Protein AF-Q17WV4-F1 (afdb_monomer)

Secondary structure (DSSP, 8-state):
-PPPHHHHHHHHHHHHHHTTTS-TT-HHHHHHHHHH---HHHHHHHHHHHHHHHHHHHHHHT---HHHHHGGGG--HHHHHHHHHHHHHHHHHHHHHHHHHH-SS--HHHHHHHHHHHHHHHHHHTS-TTS-HHHHHHHHHHHHHHHHHHHH-S-TTSHHHHHHHHHHHHHHHSPP-TTTHHHHHHHHHHHHHHHHHHHHHHHHHHHHTTT-HHHHHHHHHHHHTT-S-HHHHHHHHHHHHHHHHHHHHTTSS-TT-HHHHHHHHHHHHHHHHHH-GGGGGGGGGHHHHHHHHHHHHHHHHTT------

Foldseek 3Di:
DQDDLVVLVVLLVVLVVLCVVAPLVDLVRNLVVLLPDQDPVNLVSNLVSLVSLLVSLVSLVPDPDPSSVVCNVVDDNVSSVSSNVSSVLSNLLNVLLVCLVVPPPDDLVSLLSSLLSLLVNCLVSLQDPQDDPVLSVLVSVLSVLLNCLSVPQLCSPAPLNVVLSVQSSVLSPDRDHPVCSVVSSVSSNVSSVSSVVVSVVLVVVCVLQVNQSLLSVLLRVCVVVPLDDSVLSSQLSNQLVVQLVVCVVVVVDDLPDLVRQLVSSLVSSVVSCVVPVVSVSCVVCSNVSSVSSSVSVVVVVVVDPPPDD

pLDDT: mean 86.22, std 12.82, range [27.0, 97.88]

Sequence (309 aa):
MFADPNTLEKDIKNAYNDLFDYPIDNIETMTNAIVSISEMKELQKVSHAINTLKERYNIIRTSNDEKILSLKEKMDIEKISKISSMLNQKAKQLHAKENINKAINTNDLIILEDLIALLDFKIEFKESKELRFKEREEISAKYKQAKEVLENSPDKKGKEFQDFSKKLSKLLQEPLTSDNFNEISTACNTLVSQAEKANQKTTLLLNKYNNDLSYVITHKRLMDQNISNPMGIFTLLSALKSALDERISKRQETLSEEDTLKTAIKRELRNAFKENPSLKDLQKETDFIAQTLFDELTQNDNQGNFNAQ

Radius of gyration: 27.83 Å; Cα contacts (8 Å, |Δi|>4): 265; chains: 1; bounding box: 58×52×76 Å

Organism: Helicobacter acinonychis (strain Sheeba) (NCBI:txid382638)

Solvent-accessible surface area (backbone atoms only — not comparable to full-atom values): 17452 Å² total; per-residue (Å²): 131,86,82,54,57,69,59,53,52,50,52,48,51,50,27,50,58,75,38,63,95,49,52,72,90,39,63,74,59,30,51,50,53,57,70,66,58,83,49,69,72,59,51,50,52,54,46,50,27,41,48,48,46,54,53,52,49,55,54,32,73,72,50,90,47,67,77,42,44,57,55,52,82,81,52,62,63,70,52,43,52,53,51,48,52,52,49,53,50,47,49,48,32,53,50,24,53,52,49,61,72,64,50,84,83,62,65,75,68,60,54,51,58,26,51,46,39,45,40,52,45,39,50,72,70,42,72,42,87,76,42,53,73,69,57,38,55,51,49,36,52,49,44,51,52,43,44,50,52,69,74,67,45,89,53,73,84,35,70,71,44,47,53,45,52,56,52,49,53,55,59,72,68,51,85,77,41,66,88,52,37,68,58,55,52,50,52,50,49,52,49,40,54,53,50,52,53,52,43,53,54,48,52,60,45,20,64,74,50,79,66,36,58,34,60,40,52,36,48,50,56,42,51,76,67,63,68,56,57,74,65,61,50,48,55,52,52,52,52,37,48,56,54,49,54,50,38,48,73,68,62,77,54,61,94,83,41,68,71,56,49,48,50,47,46,48,53,41,48,55,49,48,38,69,78,35,66,90,48,51,81,49,59,83,44,46,67,58,53,34,49,47,36,46,54,33,47,60,53,50,58,76,70,68,79,84,84,83,132

Nearest PDB structures (foldseek):
  8fbi-assembly1_A-3  TM=2.151E-01  e=2.263E+00  synthetic construct
  9ivk-assembly1_A  TM=1.781E-01  e=1.758E+00  artificial sequences

Structure (mmCIF, N/CA/C/O backbone):
data_AF-Q17WV4-F1
#
_entry.id   AF-Q17WV4-F1
#
loop_
_atom_site.group_PDB
_atom_site.id
_atom_site.type_symbol
_atom_site.label_atom_id
_atom_site.label_alt_id
_atom_site.label_comp_id
_atom_site.label_asym_id
_atom_site.label_entity_id
_atom_site.label_seq_id
_atom_site.pdbx_PDB_ins_code
_atom_site.Cartn_x
_atom_site.Cartn_y
_atom_site.Cartn_z
_atom_site.occupancy
_atom_site.B_iso_or_equiv
_atom_site.auth_seq_id
_atom_site.auth_comp_id
_atom_site.auth_asym_id
_atom_site.auth_atom_id
_atom_site.pdbx_PDB_model_num
ATOM 1 N N . MET A 1 1 ? 11.783 -25.843 -31.905 1.00 48.28 1 MET A N 1
ATOM 2 C CA . MET A 1 1 ? 11.706 -25.044 -33.146 1.00 48.28 1 MET A CA 1
ATOM 3 C C . MET A 1 1 ? 12.939 -24.159 -33.165 1.00 48.28 1 MET A C 1
ATOM 5 O O . MET A 1 1 ? 13.103 -23.387 -32.231 1.00 48.28 1 MET A O 1
ATOM 9 N N . PHE A 1 2 ? 13.859 -24.361 -34.109 1.00 58.19 2 PHE A N 1
ATOM 10 C CA . PHE A 1 2 ? 15.060 -23.525 -34.212 1.00 58.19 2 PHE A CA 1
ATOM 11 C C . PHE A 1 2 ? 14.638 -22.141 -34.719 1.00 58.19 2 PHE A C 1
ATOM 13 O O . PHE A 1 2 ? 13.862 -22.057 -35.670 1.00 58.19 2 PHE A O 1
ATOM 20 N N . ALA A 1 3 ? 15.060 -21.076 -34.038 1.00 71.31 3 ALA A N 1
ATOM 21 C CA . ALA A 1 3 ? 14.752 -19.714 -34.456 1.00 71.31 3 ALA A CA 1
ATOM 22 C C . ALA A 1 3 ? 15.551 -19.372 -35.723 1.00 71.31 3 ALA A C 1
ATOM 24 O O . ALA A 1 3 ? 16.749 -19.634 -35.778 1.00 71.31 3 ALA A O 1
ATOM 25 N N . ASP A 1 4 ? 14.892 -18.809 -36.734 1.00 84.94 4 ASP A N 1
ATOM 26 C CA . ASP A 1 4 ? 15.542 -18.381 -37.975 1.00 84.94 4 ASP A CA 1
ATOM 27 C C . ASP A 1 4 ? 16.338 -17.074 -37.747 1.00 84.94 4 ASP A C 1
ATOM 29 O O . ASP A 1 4 ? 15.749 -16.094 -37.273 1.00 84.94 4 ASP A O 1
ATOM 33 N N . PRO A 1 5 ? 17.644 -17.017 -38.087 1.00 83.62 5 PRO A N 1
ATOM 34 C CA . PRO A 1 5 ? 18.476 -15.829 -37.884 1.00 83.62 5 PRO A CA 1
ATOM 35 C C . PRO A 1 5 ? 17.917 -14.561 -38.542 1.00 83.62 5 PRO A C 1
ATOM 37 O O . PRO A 1 5 ? 17.945 -13.493 -37.931 1.00 83.62 5 PRO A O 1
ATOM 40 N N . ASN A 1 6 ? 17.365 -14.673 -39.757 1.00 86.31 6 ASN A N 1
ATOM 41 C CA . ASN A 1 6 ? 16.828 -13.519 -40.488 1.00 86.31 6 ASN A CA 1
ATOM 42 C C . ASN A 1 6 ? 15.577 -12.958 -39.803 1.00 86.31 6 ASN A C 1
ATOM 44 O O . ASN A 1 6 ? 15.393 -11.744 -39.716 1.00 86.31 6 ASN A O 1
ATOM 48 N N . THR A 1 7 ? 14.724 -13.846 -39.292 1.00 89.62 7 THR A N 1
ATOM 49 C CA . THR A 1 7 ? 13.540 -13.473 -38.515 1.00 89.62 7 THR A CA 1
ATOM 50 C C . THR A 1 7 ? 13.934 -12.775 -37.212 1.00 89.62 7 THR A C 1
ATOM 52 O O . THR A 1 7 ? 13.394 -11.713 -36.908 1.00 89.62 7 THR A O 1
ATOM 55 N N . LEU A 1 8 ? 14.922 -13.304 -36.478 1.00 90.81 8 LEU A N 1
ATOM 56 C CA . LEU A 1 8 ? 15.429 -12.665 -35.256 1.00 90.81 8 LEU A CA 1
ATOM 57 C C . LEU A 1 8 ? 16.001 -11.270 -35.533 1.00 90.81 8 LEU A C 1
ATOM 59 O O . LEU A 1 8 ? 15.678 -10.323 -34.819 1.00 90.81 8 LEU A O 1
ATOM 63 N N . GLU A 1 9 ? 16.822 -11.130 -36.574 1.00 91.50 9 GLU A N 1
ATOM 64 C CA . GLU A 1 9 ? 17.408 -9.843 -36.948 1.00 91.50 9 GLU A CA 1
ATOM 65 C C . GLU A 1 9 ? 16.340 -8.823 -37.363 1.00 91.50 9 GLU A C 1
ATOM 67 O O . GLU A 1 9 ? 16.405 -7.659 -36.958 1.00 91.50 9 GLU A O 1
ATOM 72 N N . LYS A 1 10 ? 15.322 -9.257 -38.116 1.00 94.25 10 LYS A N 1
ATOM 73 C CA . LYS A 1 10 ? 14.189 -8.408 -38.499 1.00 94.25 10 LYS A CA 1
ATOM 74 C C . LYS A 1 10 ? 13.406 -7.925 -37.279 1.00 94.25 10 LYS A C 1
ATOM 76 O O . LYS A 1 10 ? 13.099 -6.739 -37.202 1.00 94.25 10 LYS A O 1
ATOM 81 N N . ASP A 1 11 ? 13.112 -8.812 -36.334 1.00 94.38 11 ASP A N 1
ATOM 82 C CA . ASP A 1 11 ? 12.369 -8.463 -35.120 1.00 94.38 11 ASP A CA 1
ATOM 83 C C . ASP A 1 11 ? 13.149 -7.482 -34.242 1.00 94.38 11 ASP A C 1
ATOM 85 O O . ASP A 1 11 ? 12.584 -6.497 -33.769 1.00 94.38 11 ASP A O 1
ATOM 89 N N . ILE A 1 12 ? 14.458 -7.702 -34.079 1.00 94.81 12 ILE A N 1
ATOM 90 C CA . ILE A 1 12 ? 15.345 -6.784 -33.353 1.00 94.81 12 ILE A CA 1
ATOM 91 C C . ILE A 1 12 ? 15.344 -5.410 -34.026 1.00 94.81 12 ILE A C 1
ATOM 93 O O . ILE A 1 12 ? 15.144 -4.396 -33.360 1.00 94.81 12 ILE A O 1
ATOM 97 N N . LYS A 1 13 ? 15.513 -5.367 -35.352 1.00 95.19 13 LYS A N 1
ATOM 98 C CA . LYS A 1 13 ? 15.506 -4.115 -36.116 1.00 95.19 13 LYS A CA 1
ATOM 99 C C . LYS A 1 13 ? 14.176 -3.373 -35.985 1.00 95.19 13 LYS A C 1
ATOM 101 O O . LYS A 1 13 ? 14.182 -2.165 -35.783 1.00 95.19 13 LYS A O 1
ATOM 106 N N . ASN A 1 14 ? 13.051 -4.078 -36.083 1.00 96.06 14 ASN A N 1
ATOM 107 C CA . ASN A 1 14 ? 11.728 -3.477 -35.929 1.00 96.06 14 ASN A CA 1
ATOM 108 C C . ASN A 1 14 ? 11.527 -2.913 -34.520 1.00 96.06 14 ASN A C 1
ATOM 110 O O . ASN A 1 14 ? 11.104 -1.773 -34.392 1.00 96.06 14 ASN A O 1
ATOM 114 N N . ALA A 1 15 ? 11.912 -3.656 -33.480 1.00 96.12 15 ALA A N 1
ATOM 115 C CA . ALA A 1 15 ? 11.810 -3.175 -32.107 1.00 96.12 15 ALA A CA 1
ATOM 116 C C . ALA A 1 15 ? 12.691 -1.937 -31.854 1.00 96.12 15 ALA A C 1
ATOM 118 O O . ALA A 1 15 ? 12.255 -1.010 -31.180 1.00 96.12 15 ALA A O 1
ATOM 119 N N . TYR A 1 16 ? 13.899 -1.872 -32.425 1.00 96.12 16 TYR A N 1
ATOM 120 C CA . TYR A 1 16 ? 14.721 -0.656 -32.368 1.00 96.12 16 TYR A CA 1
ATOM 121 C C . TYR A 1 16 ? 14.114 0.512 -33.156 1.00 96.12 16 TYR A C 1
ATOM 123 O O . TYR A 1 16 ? 14.193 1.646 -32.694 1.00 96.12 16 TYR A O 1
ATOM 131 N N . ASN A 1 17 ? 13.475 0.254 -34.302 1.00 95.75 17 ASN A N 1
ATOM 132 C CA . ASN A 1 17 ? 12.754 1.291 -35.047 1.00 95.75 17 ASN A CA 1
ATOM 133 C C . ASN A 1 17 ? 11.565 1.839 -34.243 1.00 95.75 17 ASN A C 1
ATOM 135 O O . ASN A 1 17 ? 11.361 3.047 -34.211 1.00 95.75 17 ASN A O 1
ATOM 139 N N . ASP A 1 18 ? 10.814 0.973 -33.557 1.00 95.31 18 ASP A N 1
ATOM 140 C CA . ASP A 1 18 ? 9.709 1.380 -32.678 1.00 95.31 18 ASP A CA 1
ATOM 141 C C . ASP A 1 18 ? 10.197 2.195 -31.466 1.00 95.31 18 ASP A C 1
ATOM 143 O O . ASP A 1 18 ? 9.433 2.953 -30.869 1.00 95.31 18 ASP A O 1
ATOM 147 N N . LEU A 1 19 ? 11.477 2.053 -31.107 1.00 95.62 19 LEU A N 1
ATOM 148 C CA . LEU A 1 19 ? 12.146 2.780 -30.029 1.00 95.62 19 LEU A CA 1
ATOM 149 C C . LEU A 1 19 ? 12.963 3.981 -30.524 1.00 95.62 19 LEU A C 1
ATOM 151 O O . LEU A 1 19 ? 13.687 4.566 -29.724 1.00 95.62 19 LEU A O 1
ATOM 155 N N . PHE A 1 20 ? 12.857 4.364 -31.801 1.00 93.88 20 PHE A N 1
ATOM 156 C CA . PHE A 1 20 ? 13.698 5.405 -32.406 1.00 93.88 20 PHE A CA 1
ATOM 157 C C . PHE A 1 20 ? 13.639 6.747 -31.661 1.00 93.88 20 PHE A C 1
ATOM 159 O O . PHE A 1 20 ? 14.668 7.389 -31.462 1.00 93.88 20 PHE A O 1
ATOM 166 N N . ASP A 1 21 ? 12.451 7.138 -31.197 1.00 93.06 21 ASP A N 1
ATOM 167 C CA . ASP A 1 21 ? 12.243 8.391 -30.462 1.00 93.06 21 ASP A CA 1
ATOM 168 C C . ASP A 1 21 ? 12.662 8.304 -28.978 1.00 93.06 21 ASP A C 1
ATOM 170 O O . ASP A 1 21 ? 12.617 9.302 -28.256 1.00 93.06 21 ASP A O 1
ATOM 174 N N . TYR A 1 22 ? 13.080 7.124 -28.500 1.00 94.81 22 TYR A N 1
ATOM 175 C CA . TYR A 1 22 ? 13.438 6.885 -27.104 1.00 94.81 22 TYR A CA 1
ATOM 176 C C . TYR A 1 22 ? 14.960 6.756 -26.917 1.00 94.81 22 TYR A C 1
ATOM 178 O O . TYR A 1 22 ? 15.624 5.993 -27.620 1.00 94.81 22 TYR A O 1
ATOM 186 N N . PRO A 1 23 ? 15.548 7.429 -25.909 1.00 93.62 23 PRO A N 1
ATOM 187 C CA . PRO A 1 23 ? 16.994 7.459 -25.683 1.00 93.62 23 PRO A CA 1
ATOM 188 C C . PRO A 1 23 ? 17.487 6.206 -24.938 1.00 93.62 23 PRO A C 1
ATOM 190 O O . PRO A 1 23 ? 18.085 6.293 -23.867 1.00 93.62 23 PRO A O 1
ATOM 193 N N . ILE A 1 24 ? 17.239 5.023 -25.500 1.00 92.88 24 ILE A N 1
ATOM 194 C CA . ILE A 1 24 ? 17.506 3.714 -24.879 1.00 92.88 24 ILE A CA 1
ATOM 195 C C . ILE A 1 24 ? 18.981 3.482 -24.506 1.00 92.88 24 ILE A C 1
ATOM 197 O O . ILE A 1 24 ? 19.276 2.699 -23.601 1.00 92.88 24 ILE A O 1
ATOM 201 N N . ASP A 1 25 ? 19.909 4.193 -25.151 1.00 90.06 25 ASP A N 1
ATOM 202 C CA . ASP A 1 25 ? 21.341 4.112 -24.864 1.00 90.06 25 ASP A CA 1
ATOM 203 C C . ASP A 1 25 ? 21.755 4.869 -23.597 1.00 90.06 25 ASP A C 1
ATOM 205 O O . ASP A 1 25 ? 22.796 4.553 -23.012 1.00 90.06 25 ASP A O 1
ATOM 209 N N . ASN A 1 26 ? 20.949 5.835 -23.147 1.00 93.62 26 ASN A N 1
ATOM 210 C CA . ASN A 1 26 ? 21.200 6.634 -21.955 1.00 93.62 26 ASN A CA 1
ATOM 211 C C . ASN A 1 26 ? 20.105 6.375 -20.914 1.00 93.62 26 ASN A C 1
ATOM 213 O O . ASN A 1 26 ? 19.006 6.922 -20.993 1.00 93.62 26 ASN A O 1
ATOM 217 N N . ILE A 1 27 ? 20.430 5.571 -19.898 1.00 91.88 27 ILE A N 1
ATOM 218 C CA . ILE A 1 27 ? 19.469 5.179 -18.857 1.00 91.88 27 ILE A CA 1
ATOM 219 C C . ILE A 1 27 ? 18.852 6.390 -18.157 1.00 91.88 27 ILE A C 1
ATOM 221 O O . ILE A 1 27 ? 17.649 6.396 -17.952 1.00 91.88 27 ILE A O 1
ATOM 225 N N . GLU A 1 28 ? 19.622 7.433 -17.851 1.00 89.62 28 GLU A N 1
ATOM 226 C CA . GLU A 1 28 ? 19.106 8.606 -17.138 1.00 89.62 28 GLU A CA 1
ATOM 227 C C . GLU A 1 28 ? 18.072 9.398 -17.959 1.00 89.62 28 GLU A C 1
ATOM 229 O O . GLU A 1 28 ? 17.082 9.911 -17.428 1.00 89.62 28 GLU A O 1
ATOM 234 N N . THR A 1 29 ? 18.298 9.505 -19.267 1.00 91.56 29 THR A N 1
ATOM 235 C CA . THR A 1 29 ? 17.385 10.184 -20.195 1.00 91.56 29 THR A CA 1
ATOM 236 C C . THR A 1 29 ? 16.178 9.294 -20.493 1.00 91.56 29 THR A C 1
ATOM 238 O O . THR A 1 29 ? 15.058 9.789 -20.588 1.00 91.56 29 THR A O 1
ATOM 241 N N . MET A 1 30 ? 16.370 7.973 -20.550 1.00 94.12 30 MET A N 1
ATOM 242 C CA . MET A 1 30 ? 15.274 7.017 -20.705 1.00 94.12 30 MET A CA 1
ATOM 243 C C . MET A 1 30 ? 14.369 6.983 -19.471 1.00 94.12 30 MET A C 1
ATOM 245 O O . MET A 1 30 ? 13.150 6.953 -19.606 1.00 94.12 30 MET A O 1
ATOM 249 N N . THR A 1 31 ? 14.938 7.057 -18.265 1.00 91.50 31 THR A N 1
ATOM 250 C CA . THR A 1 31 ? 14.171 7.180 -17.020 1.00 91.50 31 THR A CA 1
ATOM 251 C C . THR A 1 31 ? 13.237 8.386 -17.077 1.00 91.50 31 THR A C 1
ATOM 253 O O . THR A 1 31 ? 12.055 8.251 -16.776 1.00 91.50 31 THR A O 1
ATOM 256 N N . ASN A 1 32 ? 13.731 9.543 -17.529 1.00 89.06 32 ASN A N 1
ATOM 257 C CA . ASN A 1 32 ? 12.891 10.724 -17.728 1.00 89.06 32 ASN A CA 1
ATOM 258 C C . ASN A 1 32 ? 11.754 10.482 -18.710 1.00 89.06 32 ASN A C 1
ATOM 260 O O . ASN A 1 32 ? 10.611 10.792 -18.391 1.00 89.06 32 ASN A O 1
ATOM 264 N N . ALA A 1 33 ? 12.076 9.932 -19.884 1.00 92.81 33 ALA A N 1
ATOM 265 C CA . ALA A 1 33 ? 11.080 9.649 -20.904 1.00 92.81 33 ALA A CA 1
ATOM 266 C C . ALA A 1 33 ? 9.959 8.773 -20.324 1.00 92.81 33 ALA A C 1
ATOM 268 O O . ALA A 1 33 ? 8.794 9.139 -20.417 1.00 92.81 33 ALA A O 1
ATOM 269 N N . ILE A 1 34 ? 10.310 7.691 -19.617 1.00 93.44 34 ILE A N 1
ATOM 270 C CA . ILE A 1 34 ? 9.349 6.787 -18.966 1.00 93.44 34 ILE A CA 1
ATOM 271 C C . ILE A 1 34 ? 8.510 7.503 -17.900 1.00 93.44 34 ILE A C 1
ATOM 273 O O . ILE A 1 34 ? 7.295 7.307 -17.842 1.00 93.44 34 ILE A O 1
ATOM 277 N N . VAL A 1 35 ? 9.131 8.322 -17.044 1.00 90.44 35 VAL A N 1
ATOM 278 C CA . VAL A 1 35 ? 8.416 9.071 -15.997 1.00 90.44 35 VAL A CA 1
ATOM 279 C C . VAL A 1 35 ? 7.372 10.005 -16.615 1.00 90.44 35 VAL A C 1
ATOM 281 O O . VAL A 1 35 ? 6.254 10.074 -16.092 1.00 90.44 35 VAL A O 1
ATOM 284 N N . SER A 1 36 ? 7.707 10.642 -17.740 1.00 90.31 36 SER A N 1
ATOM 285 C CA . SER A 1 36 ? 6.847 11.571 -18.480 1.00 90.31 36 SER A CA 1
ATOM 286 C C . SER A 1 36 ? 5.698 10.912 -19.249 1.00 90.31 36 SER A C 1
ATOM 288 O O . SER A 1 36 ? 4.728 11.608 -19.543 1.00 90.31 36 SER A O 1
ATOM 290 N N . ILE A 1 37 ? 5.746 9.603 -19.530 1.00 93.00 37 ILE A N 1
ATOM 291 C CA . ILE A 1 37 ? 4.630 8.899 -20.186 1.00 93.00 37 ILE A CA 1
ATOM 292 C C . ILE A 1 37 ? 3.369 9.042 -19.325 1.00 93.00 37 ILE A C 1
ATOM 294 O O . ILE A 1 37 ? 3.347 8.668 -18.151 1.00 93.00 37 ILE A O 1
ATOM 298 N N . SER A 1 38 ? 2.293 9.572 -19.888 1.00 91.00 38 SER A N 1
ATOM 299 C CA . SER A 1 38 ? 1.010 9.724 -19.190 1.00 91.00 38 SER A CA 1
ATOM 300 C C . SER A 1 38 ? -0.047 8.745 -19.697 1.00 91.00 38 SER A C 1
ATOM 302 O O . SER A 1 38 ? -0.934 8.358 -18.937 1.00 91.00 38 SER A O 1
ATOM 304 N N . GLU A 1 39 ? 0.066 8.299 -20.950 1.00 94.12 39 GLU A N 1
ATOM 305 C CA . GLU A 1 39 ? -0.916 7.436 -21.599 1.00 94.12 39 GLU A CA 1
ATOM 306 C C . GLU A 1 39 ? -0.506 5.959 -21.582 1.00 94.12 39 GLU A C 1
ATOM 308 O O . GLU A 1 39 ? 0.583 5.580 -22.018 1.00 94.12 39 GLU A O 1
ATOM 313 N N . MET A 1 40 ? -1.433 5.086 -21.173 1.00 93.81 40 MET A N 1
ATOM 314 C CA . MET A 1 40 ? -1.213 3.633 -21.170 1.00 93.81 40 MET A CA 1
ATOM 315 C C . MET A 1 40 ? -0.882 3.090 -22.568 1.00 93.81 40 MET A C 1
ATOM 317 O O . MET A 1 40 ? -0.059 2.190 -22.712 1.00 93.81 40 MET A O 1
ATOM 321 N N . LYS A 1 41 ? -1.491 3.654 -23.618 1.00 94.75 41 LYS A N 1
ATOM 322 C CA . LYS A 1 41 ? -1.261 3.230 -25.005 1.00 94.75 41 LYS A CA 1
ATOM 323 C C . LYS A 1 41 ? 0.175 3.494 -25.457 1.00 94.75 41 LYS A C 1
ATOM 325 O O . LYS A 1 41 ? 0.750 2.669 -26.162 1.00 94.75 41 LYS A O 1
ATOM 330 N N . GLU A 1 42 ? 0.745 4.633 -25.072 1.00 95.12 42 GLU A N 1
ATOM 331 C CA . GLU A 1 42 ? 2.150 4.940 -25.340 1.00 95.12 42 GLU A CA 1
ATOM 332 C C . GLU A 1 42 ? 3.053 3.971 -24.570 1.00 95.12 42 GLU A C 1
ATOM 334 O O . GLU A 1 42 ? 3.889 3.301 -25.176 1.00 95.12 42 GLU A O 1
ATOM 339 N N . LEU A 1 43 ? 2.801 3.792 -23.267 1.00 96.56 43 LEU A N 1
ATOM 340 C CA . LEU A 1 43 ? 3.568 2.872 -22.428 1.00 96.56 43 LEU A CA 1
ATOM 341 C C . LEU A 1 43 ? 3.595 1.444 -22.992 1.00 96.56 43 LEU A C 1
ATOM 343 O O . LEU A 1 43 ? 4.644 0.797 -22.999 1.00 96.56 43 LEU A O 1
ATOM 347 N N . GLN A 1 44 ? 2.451 0.952 -23.474 1.00 96.38 44 GLN A N 1
ATOM 348 C CA . GLN A 1 44 ? 2.318 -0.381 -24.059 1.00 96.38 44 GLN A CA 1
ATOM 349 C C . GLN A 1 44 ? 3.171 -0.556 -25.317 1.00 96.38 44 GLN A C 1
ATOM 351 O O . GLN A 1 44 ? 3.782 -1.611 -25.474 1.00 96.38 44 GLN A O 1
ATOM 356 N N . LYS A 1 45 ? 3.265 0.462 -26.183 1.00 95.81 45 LYS A N 1
ATOM 357 C CA . LYS A 1 45 ? 4.117 0.410 -27.383 1.00 95.81 45 LYS A CA 1
ATOM 358 C C . LYS A 1 45 ? 5.591 0.255 -27.009 1.00 95.81 45 LYS A C 1
ATOM 360 O O . LYS A 1 45 ? 6.244 -0.678 -27.471 1.00 95.81 45 LYS A O 1
ATOM 365 N N . VAL A 1 46 ? 6.083 1.111 -26.111 1.00 96.88 46 VAL A N 1
ATOM 366 C CA . VAL A 1 46 ? 7.480 1.071 -25.642 1.00 96.88 46 VAL A CA 1
ATOM 367 C C . VAL A 1 46 ? 7.776 -0.251 -24.934 1.00 96.88 46 VAL A C 1
ATOM 369 O O . VAL A 1 46 ? 8.795 -0.893 -25.190 1.00 96.88 46 VAL A O 1
ATOM 372 N N . SER A 1 47 ? 6.853 -0.702 -24.081 1.00 97.31 47 SER A N 1
ATOM 373 C CA . SER A 1 47 ? 6.965 -1.976 -23.363 1.00 97.31 47 SER A CA 1
ATOM 374 C C . SER A 1 47 ? 7.011 -3.164 -24.311 1.00 97.31 47 SER A C 1
ATOM 376 O O . SER A 1 47 ? 7.813 -4.072 -24.106 1.00 97.31 47 SER A O 1
ATOM 378 N N . HIS A 1 48 ? 6.193 -3.160 -25.364 1.00 97.38 48 HIS A N 1
ATOM 379 C CA . HIS A 1 48 ? 6.185 -4.223 -26.359 1.00 97.38 48 HIS A CA 1
ATOM 380 C C . HIS A 1 48 ? 7.525 -4.323 -27.095 1.00 97.38 48 HIS A C 1
ATOM 382 O O . HIS A 1 48 ? 8.088 -5.415 -27.190 1.00 97.38 48 HIS A O 1
ATOM 388 N N . ALA A 1 49 ? 8.081 -3.196 -27.544 1.00 97.38 49 ALA A N 1
ATOM 389 C CA . ALA A 1 49 ? 9.372 -3.175 -28.222 1.00 97.38 49 ALA A CA 1
ATOM 390 C C . ALA A 1 49 ? 10.517 -3.632 -27.296 1.00 97.38 49 ALA A C 1
ATOM 392 O O . ALA A 1 49 ? 11.301 -4.512 -27.654 1.00 97.38 49 ALA A O 1
ATOM 393 N N . ILE A 1 50 ? 10.570 -3.127 -26.058 1.00 97.88 50 ILE A N 1
ATOM 394 C CA . ILE A 1 50 ? 11.585 -3.528 -25.069 1.00 97.88 50 ILE A CA 1
ATOM 395 C C . ILE A 1 50 ? 11.467 -5.010 -24.688 1.00 97.88 50 ILE A C 1
ATOM 397 O O . ILE A 1 50 ? 12.481 -5.706 -24.590 1.00 97.88 50 ILE A O 1
ATOM 401 N N . ASN A 1 51 ? 10.249 -5.524 -24.500 1.00 96.44 51 ASN A N 1
ATOM 402 C CA . ASN A 1 51 ? 10.035 -6.940 -24.202 1.00 96.44 51 ASN A CA 1
ATOM 403 C C . ASN A 1 51 ? 10.395 -7.824 -25.397 1.00 96.44 51 ASN A C 1
ATOM 405 O O . ASN A 1 51 ? 11.025 -8.860 -25.197 1.00 96.44 51 ASN A O 1
ATOM 409 N N . THR A 1 52 ? 10.117 -7.378 -26.624 1.00 96.44 52 THR A N 1
ATOM 410 C CA . THR A 1 52 ? 10.570 -8.060 -27.844 1.00 96.44 52 THR A CA 1
ATOM 411 C C . THR A 1 52 ? 12.091 -8.186 -27.852 1.00 96.4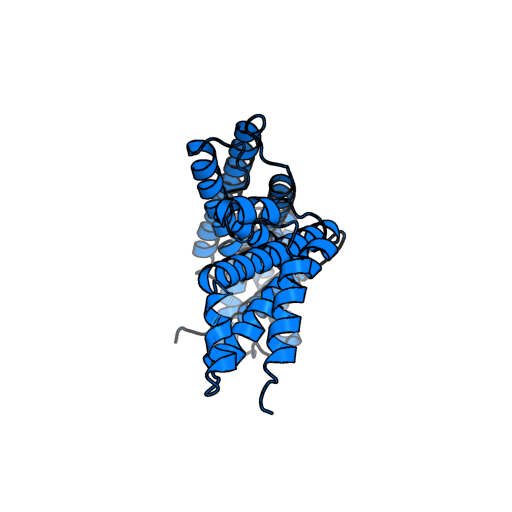4 52 THR A C 1
ATOM 413 O O . THR A 1 52 ? 12.610 -9.289 -28.012 1.00 96.44 52 THR A O 1
ATOM 416 N N . LEU A 1 53 ? 12.830 -7.104 -27.581 1.00 96.50 53 LEU A N 1
ATOM 417 C CA . LEU A 1 53 ? 14.292 -7.169 -27.471 1.00 96.50 53 LEU A CA 1
ATOM 418 C C . LEU A 1 53 ? 14.736 -8.153 -26.373 1.00 96.50 53 LEU A C 1
ATOM 420 O O . LEU A 1 53 ? 15.608 -8.993 -26.596 1.00 96.50 53 LEU A O 1
ATOM 424 N N . LYS A 1 54 ? 14.106 -8.117 -25.196 1.00 95.44 54 LYS A N 1
ATOM 425 C CA . LYS A 1 54 ? 14.434 -9.019 -24.081 1.00 95.44 54 LYS A CA 1
ATOM 426 C C . LYS A 1 54 ? 14.195 -10.496 -24.424 1.00 95.44 54 LYS A C 1
ATOM 428 O O . LYS A 1 54 ? 15.037 -11.347 -24.137 1.00 95.44 54 LYS A O 1
ATOM 433 N N . GLU A 1 55 ? 13.068 -10.809 -25.056 1.00 94.62 55 GLU A N 1
ATOM 434 C CA . GLU A 1 55 ? 12.721 -12.159 -25.507 1.00 94.62 55 GLU A CA 1
ATOM 435 C C . GLU A 1 55 ? 13.682 -12.658 -26.587 1.00 94.62 55 GLU A C 1
ATOM 437 O O . GLU A 1 55 ? 14.186 -13.780 -26.499 1.00 94.62 55 GLU A O 1
ATOM 442 N N . ARG A 1 56 ? 13.986 -11.817 -27.584 1.00 94.88 56 ARG A N 1
ATOM 443 C CA . ARG A 1 56 ? 14.915 -12.152 -28.672 1.00 94.88 56 ARG A CA 1
ATOM 444 C C . ARG A 1 56 ? 16.327 -12.391 -28.148 1.00 94.88 56 ARG A C 1
ATOM 446 O O . ARG A 1 56 ? 16.951 -13.375 -28.538 1.00 94.88 56 ARG A O 1
ATOM 453 N N . TYR A 1 57 ? 16.786 -11.590 -27.189 1.00 94.56 57 TYR A N 1
ATOM 454 C CA . TYR A 1 57 ? 18.056 -11.831 -26.507 1.00 94.56 57 TYR A CA 1
ATOM 455 C C . TYR A 1 57 ? 18.087 -13.186 -25.788 1.00 94.56 57 TYR A C 1
ATOM 457 O O . TYR A 1 57 ? 19.075 -13.915 -25.881 1.00 94.56 57 TYR A O 1
ATOM 465 N N . ASN A 1 58 ? 17.011 -13.550 -25.082 1.00 92.69 58 ASN A N 1
ATOM 466 C CA . ASN A 1 58 ? 16.937 -14.834 -24.382 1.00 92.69 58 ASN A CA 1
ATOM 467 C C . ASN A 1 58 ? 17.029 -16.018 -25.349 1.00 92.69 58 ASN A C 1
ATOM 469 O O . ASN A 1 58 ? 17.752 -16.969 -25.057 1.00 92.69 58 ASN A O 1
ATOM 473 N N . ILE A 1 59 ? 16.369 -15.927 -26.508 1.00 92.69 59 ILE A N 1
ATOM 474 C CA . ILE A 1 59 ? 16.476 -16.926 -27.579 1.00 92.69 59 ILE A CA 1
ATOM 475 C C . ILE A 1 59 ? 17.921 -17.005 -28.088 1.00 92.69 59 ILE A C 1
ATOM 477 O O . ILE A 1 59 ? 18.497 -18.095 -28.113 1.00 92.69 59 ILE A O 1
ATOM 481 N N . ILE A 1 60 ? 18.527 -15.858 -28.425 1.00 92.50 60 ILE A N 1
ATOM 482 C CA . ILE A 1 60 ? 19.909 -15.770 -28.922 1.00 92.50 60 ILE A CA 1
ATOM 483 C C . ILE A 1 60 ? 20.890 -16.420 -27.946 1.00 92.50 60 ILE A C 1
ATOM 485 O O . ILE A 1 60 ? 21.694 -17.254 -28.348 1.00 92.50 60 ILE A O 1
ATOM 489 N N . ARG A 1 61 ? 20.799 -16.088 -26.652 1.00 90.94 61 ARG A N 1
ATOM 490 C CA . ARG A 1 61 ? 21.721 -16.577 -25.615 1.00 90.94 61 ARG A CA 1
ATOM 491 C C . ARG A 1 61 ? 21.693 -18.098 -25.452 1.00 90.94 61 ARG A C 1
ATOM 493 O O . ARG A 1 61 ? 22.683 -18.672 -25.012 1.00 90.94 61 ARG A O 1
ATOM 500 N N . THR A 1 62 ? 20.565 -18.733 -25.754 1.00 91.25 62 THR A N 1
ATOM 501 C CA . THR A 1 62 ? 20.398 -20.193 -25.664 1.00 91.25 62 THR A CA 1
ATOM 502 C C . THR A 1 62 ? 20.703 -20.926 -26.971 1.00 91.25 62 THR A C 1
ATOM 504 O O . THR A 1 62 ? 20.583 -22.148 -27.022 1.00 91.25 62 THR A O 1
ATOM 507 N N . SER A 1 63 ? 21.064 -20.197 -28.030 1.00 89.38 63 SER A N 1
ATOM 508 C CA . SER A 1 63 ? 21.377 -20.773 -29.334 1.00 89.38 63 SER A CA 1
ATOM 509 C C . SER A 1 63 ? 22.785 -21.368 -29.376 1.00 89.38 63 SER A C 1
ATOM 511 O O . SER A 1 63 ? 23.705 -20.856 -28.743 1.00 89.38 63 SER A O 1
ATOM 513 N N . ASN A 1 64 ? 22.953 -22.407 -30.195 1.00 87.62 64 ASN A N 1
ATOM 514 C CA . ASN A 1 64 ? 24.255 -22.982 -30.548 1.00 87.62 64 ASN A CA 1
ATOM 515 C C . ASN A 1 64 ? 24.731 -22.539 -31.949 1.00 87.62 64 ASN A C 1
ATOM 517 O O . ASN A 1 64 ? 25.777 -22.987 -32.405 1.00 87.62 64 ASN A O 1
ATOM 521 N N . ASP A 1 65 ? 23.953 -21.709 -32.655 1.00 89.19 65 ASP A N 1
ATOM 522 C CA . ASP A 1 65 ? 24.297 -21.175 -33.978 1.00 89.19 65 ASP A CA 1
ATOM 523 C C . ASP A 1 65 ? 25.125 -19.888 -33.833 1.00 89.19 65 ASP A C 1
ATOM 525 O O . ASP A 1 65 ? 24.644 -18.889 -33.290 1.00 89.19 65 ASP A O 1
ATOM 529 N N . GLU A 1 66 ? 26.358 -19.898 -34.345 1.00 88.38 66 GLU A N 1
ATOM 530 C CA . GLU A 1 66 ? 27.286 -18.760 -34.297 1.00 88.38 66 GLU A CA 1
ATOM 531 C C . GLU A 1 66 ? 26.720 -17.490 -34.950 1.00 88.38 66 GLU A C 1
ATOM 533 O O . GLU A 1 66 ? 26.920 -16.386 -34.434 1.00 88.38 66 GLU A O 1
ATOM 538 N N . LYS A 1 67 ? 25.954 -17.621 -36.043 1.00 87.81 67 LYS A N 1
ATOM 539 C CA . LYS A 1 67 ? 25.327 -16.470 -36.710 1.00 87.81 67 LYS A CA 1
ATOM 540 C C . LYS A 1 67 ? 24.290 -15.825 -35.802 1.00 87.81 67 LYS A C 1
ATOM 542 O O . LYS A 1 67 ? 24.236 -14.602 -35.713 1.00 87.81 67 LYS A O 1
ATOM 547 N N . ILE A 1 68 ? 23.513 -16.629 -35.079 1.00 88.50 68 ILE A N 1
ATOM 548 C CA . ILE A 1 68 ? 22.532 -16.129 -34.108 1.00 88.50 68 ILE A CA 1
ATOM 549 C C . ILE A 1 68 ? 23.244 -15.495 -32.913 1.00 88.50 68 ILE A C 1
ATOM 551 O O . ILE A 1 68 ? 22.861 -14.410 -32.483 1.00 88.50 68 ILE A O 1
ATOM 555 N N . LEU A 1 69 ? 24.298 -16.134 -32.400 1.00 90.50 69 LEU A N 1
ATOM 556 C CA . LEU A 1 69 ? 25.061 -15.633 -31.256 1.00 90.50 69 LEU A CA 1
ATOM 557 C C . LEU A 1 69 ? 25.697 -14.265 -31.526 1.00 90.50 69 LEU A C 1
ATOM 559 O O . LEU A 1 69 ? 25.700 -13.424 -30.627 1.00 90.50 69 LEU A O 1
ATOM 563 N N . SER A 1 70 ? 26.151 -14.000 -32.755 1.00 90.75 70 SER A N 1
ATOM 564 C CA . SER A 1 70 ? 26.716 -12.692 -33.123 1.00 90.75 70 SER A CA 1
ATOM 565 C C . SER A 1 70 ? 25.721 -11.526 -32.994 1.00 90.75 70 SER A C 1
ATOM 567 O O . SER A 1 70 ? 26.123 -10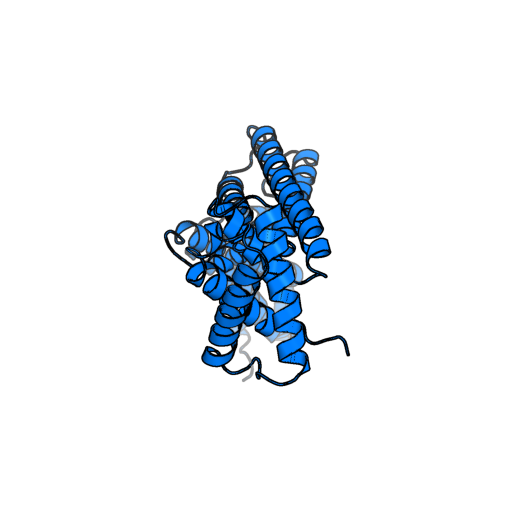.395 -32.733 1.00 90.75 70 SER A O 1
ATOM 569 N N . LEU A 1 71 ? 24.405 -11.779 -33.069 1.00 90.31 71 LEU A N 1
ATOM 570 C CA . LEU A 1 71 ? 23.381 -10.743 -32.866 1.00 90.31 71 LEU A CA 1
ATOM 571 C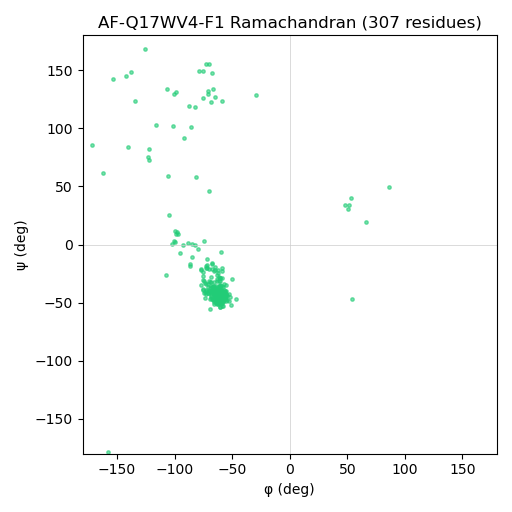 C . LEU A 1 71 ? 23.374 -10.179 -31.438 1.00 90.31 71 LEU A C 1
ATOM 573 O O . LEU A 1 71 ? 22.879 -9.073 -31.224 1.00 90.31 71 LEU A O 1
ATOM 577 N N . LYS A 1 72 ? 23.952 -10.899 -30.467 1.00 89.75 72 LYS A N 1
ATOM 578 C CA . LYS A 1 72 ? 24.084 -10.452 -29.075 1.00 89.75 72 LYS A CA 1
ATOM 579 C C . LYS A 1 72 ? 24.836 -9.123 -28.961 1.00 89.75 72 LYS A C 1
ATOM 581 O O . LYS A 1 72 ? 24.506 -8.320 -28.099 1.00 89.75 72 LYS A O 1
ATOM 586 N N . GLU A 1 73 ? 25.813 -8.882 -29.835 1.00 88.19 73 GLU A N 1
ATOM 587 C CA . GLU A 1 73 ? 26.633 -7.661 -29.836 1.00 88.19 73 GLU A CA 1
ATOM 588 C C . GLU A 1 73 ? 25.831 -6.408 -30.203 1.00 88.19 73 GLU A C 1
ATOM 590 O O . GLU A 1 73 ? 26.210 -5.297 -29.841 1.00 88.19 73 GLU A O 1
ATOM 595 N N . LYS A 1 74 ? 24.689 -6.580 -30.877 1.00 87.31 74 LYS A N 1
ATOM 596 C CA . LYS A 1 74 ? 23.785 -5.486 -31.252 1.00 87.31 74 LYS A CA 1
ATOM 597 C C . LYS A 1 74 ? 22.839 -5.081 -30.116 1.00 87.31 74 LYS A C 1
ATOM 599 O O . LYS A 1 74 ? 22.004 -4.207 -30.322 1.00 87.31 74 LYS A O 1
ATOM 604 N N . MET A 1 75 ? 22.912 -5.739 -28.954 1.00 92.31 75 MET A N 1
ATOM 605 C CA . MET A 1 75 ? 21.931 -5.608 -27.878 1.00 92.31 75 MET A CA 1
ATOM 606 C C . MET A 1 75 ? 22.593 -5.441 -26.512 1.00 92.31 75 MET A C 1
ATOM 608 O O . MET A 1 75 ? 23.312 -6.317 -26.033 1.00 92.31 75 MET A O 1
ATOM 612 N N . ASP A 1 76 ? 22.250 -4.361 -25.818 1.00 94.00 76 ASP A N 1
ATOM 613 C CA . ASP A 1 76 ? 22.639 -4.161 -24.424 1.00 94.00 76 ASP A CA 1
ATOM 614 C C . ASP A 1 76 ? 21.554 -4.717 -23.488 1.00 94.00 76 ASP A C 1
ATOM 616 O O . ASP A 1 76 ? 20.584 -4.037 -23.137 1.00 94.00 76 ASP A O 1
ATOM 620 N N . ILE A 1 77 ? 21.692 -5.988 -23.097 1.00 93.75 77 ILE A N 1
ATOM 621 C CA . ILE A 1 77 ? 20.696 -6.657 -22.245 1.00 93.75 77 ILE A CA 1
ATOM 622 C C . ILE A 1 77 ? 20.563 -6.020 -20.864 1.00 93.75 77 ILE A C 1
ATOM 624 O O . ILE A 1 77 ? 19.482 -6.074 -20.271 1.00 93.75 77 ILE A O 1
ATOM 628 N N . GLU A 1 78 ? 21.635 -5.430 -20.334 1.00 94.00 78 GLU A N 1
ATOM 629 C CA . GLU A 1 78 ? 21.596 -4.802 -19.019 1.00 94.00 78 GLU A CA 1
ATOM 630 C C . GLU A 1 78 ? 20.707 -3.565 -19.072 1.00 94.00 78 GLU A C 1
ATOM 632 O O . GLU A 1 78 ? 19.821 -3.405 -18.227 1.00 94.00 78 GLU A O 1
ATOM 637 N N . LYS A 1 79 ? 20.878 -2.730 -20.106 1.00 95.50 79 LYS A N 1
ATOM 638 C CA . LYS A 1 79 ? 20.005 -1.577 -20.340 1.00 95.50 79 LYS A CA 1
ATOM 639 C C . LYS A 1 79 ? 18.571 -2.005 -20.627 1.00 95.50 79 LYS A C 1
ATOM 641 O O . LYS A 1 79 ? 17.662 -1.518 -19.960 1.00 95.50 79 LYS A O 1
ATOM 646 N N . ILE A 1 80 ? 18.361 -2.960 -21.537 1.00 95.81 80 ILE A N 1
ATOM 647 C CA . ILE A 1 80 ? 17.024 -3.482 -21.880 1.00 95.81 80 ILE A CA 1
ATOM 648 C C . ILE A 1 80 ? 16.300 -3.993 -20.627 1.00 95.81 80 ILE A C 1
ATOM 650 O O . ILE A 1 80 ? 15.127 -3.689 -20.413 1.00 95.81 80 ILE A O 1
ATOM 654 N N . SER A 1 81 ? 16.995 -4.734 -19.761 1.00 94.88 81 SER A N 1
ATOM 655 C CA . SER A 1 81 ? 16.407 -5.287 -18.537 1.00 94.88 81 SER A CA 1
ATOM 656 C C . SER A 1 81 ? 16.050 -4.200 -17.523 1.00 94.88 81 SER A C 1
ATOM 658 O O . SER A 1 81 ? 14.965 -4.255 -16.940 1.00 94.88 81 SER A O 1
ATOM 660 N N . LYS A 1 82 ? 16.913 -3.189 -17.348 1.00 95.00 82 LYS A N 1
ATOM 661 C CA . LYS A 1 82 ? 16.626 -2.021 -16.499 1.00 95.00 82 LYS A CA 1
ATOM 662 C C . LYS A 1 82 ? 15.418 -1.242 -17.020 1.00 95.00 82 LYS A C 1
ATOM 664 O O . LYS A 1 82 ? 14.500 -0.964 -16.256 1.00 95.00 82 LYS A O 1
ATOM 669 N N . ILE A 1 83 ? 15.378 -0.960 -18.322 1.00 96.12 83 ILE A N 1
ATOM 670 C CA . ILE A 1 83 ? 14.267 -0.257 -18.979 1.00 96.12 83 ILE A CA 1
ATOM 671 C C . ILE A 1 83 ? 12.958 -1.040 -18.833 1.00 96.12 83 ILE A C 1
ATOM 673 O O . ILE A 1 83 ? 11.945 -0.466 -18.444 1.00 96.12 83 ILE A O 1
ATOM 677 N N . SER A 1 84 ? 12.985 -2.355 -19.059 1.00 96.19 84 SER A N 1
ATOM 678 C CA . SER A 1 84 ? 11.833 -3.247 -18.862 1.00 96.19 84 SER A CA 1
ATOM 679 C C . SER A 1 84 ? 11.290 -3.166 -17.427 1.00 96.19 84 SER A C 1
ATOM 681 O O . SER A 1 84 ? 10.081 -3.054 -17.232 1.00 96.19 84 SER A O 1
ATOM 683 N N . SER A 1 85 ? 12.168 -3.153 -16.416 1.00 94.75 85 SER A N 1
ATOM 684 C CA . SER A 1 85 ? 11.757 -2.988 -15.013 1.00 94.75 85 SER A CA 1
ATOM 685 C C . SER A 1 85 ? 11.081 -1.638 -14.763 1.00 94.75 85 SER A C 1
ATOM 687 O O . SER A 1 85 ? 10.004 -1.596 -14.166 1.00 94.75 85 SER A O 1
ATOM 689 N N . MET A 1 86 ? 11.665 -0.550 -15.278 1.00 95.00 86 MET A N 1
ATOM 690 C CA . MET A 1 86 ? 11.108 0.798 -15.126 1.00 95.00 86 MET A CA 1
ATOM 691 C C . MET A 1 86 ? 9.733 0.936 -15.792 1.00 95.00 86 MET A C 1
ATOM 693 O O . MET A 1 86 ? 8.814 1.513 -15.213 1.00 95.00 86 MET A O 1
ATOM 697 N N . LEU A 1 87 ? 9.557 0.360 -16.986 1.00 96.00 87 LEU A N 1
ATOM 698 C CA . LEU A 1 87 ? 8.273 0.342 -17.694 1.00 96.00 87 LEU A CA 1
ATOM 699 C C . LEU A 1 87 ? 7.199 -0.431 -16.915 1.00 96.00 87 LEU A C 1
ATOM 701 O O . LEU A 1 87 ? 6.060 0.024 -16.827 1.00 96.00 87 LEU A O 1
ATOM 705 N N . ASN A 1 88 ? 7.561 -1.550 -16.280 1.00 94.62 88 ASN A N 1
ATOM 706 C CA . ASN A 1 88 ? 6.637 -2.305 -15.431 1.00 94.62 88 ASN A CA 1
ATOM 707 C C . ASN A 1 88 ? 6.190 -1.502 -14.199 1.00 94.62 88 ASN A C 1
ATOM 709 O O . ASN A 1 88 ? 5.010 -1.516 -13.847 1.00 94.62 88 ASN A O 1
ATOM 713 N N . GLN A 1 89 ? 7.102 -0.782 -13.543 1.00 93.94 89 GLN A N 1
ATOM 714 C CA . GLN A 1 89 ? 6.755 0.097 -12.417 1.00 93.94 89 GLN A CA 1
ATOM 715 C C . GLN A 1 89 ? 5.866 1.255 -12.867 1.00 93.94 89 GLN A C 1
ATOM 717 O O . GLN A 1 89 ? 4.881 1.581 -12.204 1.00 93.94 89 GLN A O 1
ATOM 722 N N . LYS A 1 90 ? 6.158 1.831 -14.036 1.00 94.75 90 LYS A N 1
ATOM 723 C CA . LYS A 1 90 ? 5.324 2.866 -14.640 1.00 94.75 90 LYS A CA 1
ATOM 724 C C . LYS A 1 90 ? 3.916 2.361 -14.968 1.00 94.75 90 LYS A C 1
ATOM 726 O O . LYS A 1 90 ? 2.950 3.078 -14.722 1.00 94.75 90 LYS A O 1
ATOM 731 N N . ALA A 1 91 ? 3.779 1.125 -15.447 1.00 95.06 91 ALA A N 1
ATOM 732 C CA . ALA A 1 91 ? 2.476 0.512 -15.712 1.00 95.06 91 ALA A CA 1
ATOM 733 C C . ALA A 1 91 ? 1.647 0.385 -14.431 1.00 95.06 91 ALA A C 1
ATOM 735 O O . ALA A 1 91 ? 0.490 0.803 -14.407 1.00 95.06 91 ALA A O 1
ATOM 736 N N . LYS A 1 92 ? 2.261 -0.114 -13.348 1.00 93.81 92 LYS A N 1
ATOM 737 C CA . LYS A 1 92 ? 1.622 -0.181 -12.023 1.00 93.81 92 LYS A CA 1
ATOM 738 C C . LYS A 1 92 ? 1.157 1.197 -11.556 1.00 93.81 92 LYS A C 1
ATOM 740 O O . LYS A 1 92 ? 0.023 1.332 -11.115 1.00 93.81 92 LYS A O 1
ATOM 745 N N . GLN A 1 93 ? 1.993 2.223 -11.716 1.00 93.38 93 GLN A N 1
ATOM 746 C CA . GLN A 1 93 ? 1.635 3.595 -11.358 1.00 93.38 93 GLN A CA 1
ATOM 747 C C . GLN A 1 93 ? 0.439 4.122 -12.165 1.00 93.38 93 GLN A C 1
ATOM 749 O O . GLN A 1 93 ? -0.462 4.728 -11.587 1.00 93.38 93 GLN A O 1
ATOM 754 N N . LEU A 1 94 ? 0.414 3.919 -13.487 1.00 93.50 94 LEU A N 1
ATOM 755 C CA . LEU A 1 94 ? -0.698 4.380 -14.323 1.00 93.50 94 LEU A CA 1
ATOM 756 C C . LEU A 1 94 ? -2.006 3.655 -13.983 1.00 93.50 94 LEU A C 1
ATOM 758 O O . LEU A 1 94 ? -3.037 4.314 -13.865 1.00 93.50 94 LEU A O 1
ATOM 762 N N . HIS A 1 95 ? -1.960 2.339 -13.760 1.00 91.75 95 HIS A N 1
ATOM 763 C CA . HIS A 1 95 ? -3.125 1.579 -13.306 1.00 91.75 95 HIS A CA 1
ATOM 764 C C . HIS A 1 95 ? -3.623 2.053 -11.940 1.00 91.75 95 HIS A C 1
ATOM 766 O O . HIS A 1 95 ? -4.813 2.307 -11.793 1.00 91.75 95 HIS A O 1
ATOM 772 N N . ALA A 1 96 ? -2.721 2.271 -10.980 1.00 90.56 96 ALA A N 1
ATOM 773 C CA . ALA A 1 96 ? -3.080 2.791 -9.666 1.00 90.56 96 ALA A CA 1
ATOM 774 C C . ALA A 1 96 ? -3.766 4.161 -9.754 1.00 90.56 96 ALA A C 1
ATOM 776 O O . ALA A 1 96 ? -4.804 4.383 -9.132 1.00 90.56 96 ALA A O 1
ATOM 777 N N . LYS A 1 97 ? -3.243 5.077 -10.583 1.00 90.06 97 LYS A N 1
ATOM 778 C CA . LYS A 1 97 ? -3.895 6.373 -10.838 1.00 90.06 97 LYS A CA 1
ATOM 779 C C . LYS A 1 97 ? -5.286 6.206 -11.442 1.00 90.06 97 LYS A C 1
ATOM 781 O O . LYS A 1 97 ? -6.222 6.882 -11.024 1.00 90.06 97 LYS A O 1
ATOM 786 N N . GLU A 1 98 ? -5.419 5.336 -12.438 1.00 88.69 98 GLU A N 1
ATOM 787 C CA . GLU A 1 98 ? -6.692 5.073 -13.102 1.00 88.69 98 GLU A CA 1
ATOM 788 C C . GLU A 1 98 ? -7.724 4.497 -12.124 1.00 88.69 98 GLU A C 1
ATOM 790 O O . GLU A 1 98 ? -8.856 4.977 -12.081 1.00 88.69 98 GLU A O 1
ATOM 795 N N . ASN A 1 99 ? -7.326 3.529 -11.301 1.00 86.12 99 ASN A N 1
ATOM 796 C CA . ASN A 1 99 ? -8.177 2.911 -10.291 1.00 86.12 99 ASN A CA 1
ATOM 797 C C . ASN A 1 99 ? -8.619 3.920 -9.230 1.00 86.12 99 ASN A C 1
ATOM 799 O O . ASN A 1 99 ? -9.815 4.044 -8.979 1.00 86.12 99 ASN A O 1
ATOM 803 N N . ILE A 1 100 ? -7.684 4.697 -8.673 1.00 85.50 100 ILE A N 1
ATOM 804 C CA . ILE A 1 100 ? -7.975 5.751 -7.691 1.00 85.50 100 ILE A CA 1
ATOM 805 C C . ILE A 1 100 ? -8.977 6.768 -8.253 1.00 85.50 100 ILE A C 1
ATOM 807 O O . ILE A 1 100 ? -9.902 7.174 -7.553 1.00 85.50 100 ILE A O 1
ATOM 811 N N . ASN A 1 101 ? -8.836 7.151 -9.524 1.00 83.62 101 ASN A N 1
ATOM 812 C CA . ASN A 1 101 ? -9.749 8.093 -10.174 1.00 83.62 101 ASN A CA 1
ATOM 813 C C . ASN A 1 101 ? -11.116 7.480 -10.501 1.00 83.62 101 ASN A C 1
ATOM 815 O O . ASN A 1 101 ? -12.131 8.175 -10.452 1.00 83.62 101 ASN A O 1
ATOM 819 N N . LYS A 1 102 ? -11.161 6.182 -10.823 1.00 79.69 102 LYS A N 1
ATOM 820 C CA . LYS A 1 102 ? -12.405 5.438 -11.065 1.00 79.69 102 LYS A CA 1
ATOM 821 C C . LYS A 1 102 ? -13.143 5.062 -9.785 1.00 79.69 102 LYS A C 1
ATOM 823 O O . LYS A 1 102 ? -14.346 4.820 -9.863 1.00 79.69 102 LYS A O 1
ATOM 828 N N . ALA A 1 103 ? -12.463 5.012 -8.638 1.00 66.62 103 ALA A N 1
ATOM 829 C CA . ALA A 1 103 ? -12.987 4.570 -7.345 1.00 66.62 103 ALA A CA 1
ATOM 830 C C . ALA A 1 103 ? -14.005 5.542 -6.712 1.00 66.62 103 ALA A C 1
ATOM 832 O O . ALA A 1 103 ? -13.979 5.808 -5.514 1.00 66.62 103 ALA A O 1
ATOM 833 N N . ILE A 1 104 ? -14.968 6.024 -7.502 1.00 52.22 104 ILE A N 1
ATOM 834 C CA . ILE A 1 104 ? -16.147 6.738 -7.017 1.00 52.22 104 ILE A CA 1
ATOM 835 C C . ILE A 1 104 ? -16.995 5.820 -6.109 1.00 52.22 104 ILE A C 1
ATOM 837 O O . ILE A 1 104 ? -17.702 6.366 -5.275 1.00 52.22 104 ILE A O 1
ATOM 841 N N . ASN A 1 105 ? -16.891 4.475 -6.188 1.00 50.19 105 ASN A N 1
ATOM 842 C CA . ASN A 1 105 ? -17.575 3.510 -5.295 1.00 50.19 105 ASN A CA 1
ATOM 843 C C . ASN A 1 105 ? -16.957 2.074 -5.304 1.00 50.19 105 ASN A C 1
ATOM 845 O O . ASN A 1 105 ? -17.646 1.124 -5.678 1.00 50.19 105 ASN A O 1
ATOM 849 N N . THR A 1 106 ? -15.692 1.854 -4.916 1.00 50.53 106 THR A N 1
ATOM 850 C CA . THR A 1 106 ? -15.125 0.476 -4.833 1.00 50.53 106 THR A CA 1
ATOM 851 C C . THR A 1 106 ? -14.263 0.238 -3.591 1.00 50.53 106 THR A C 1
ATOM 853 O O . THR A 1 106 ? -13.623 1.164 -3.110 1.00 50.53 106 THR A O 1
ATOM 856 N N . ASN A 1 107 ? -14.273 -1.018 -3.110 1.00 55.16 107 ASN A N 1
ATOM 857 C CA . ASN A 1 107 ? -13.650 -1.558 -1.889 1.00 55.16 107 ASN A CA 1
ATOM 858 C C . ASN A 1 107 ? -12.363 -0.859 -1.409 1.00 55.16 107 ASN A C 1
ATOM 860 O O . ASN A 1 107 ? -11.364 -0.818 -2.127 1.00 55.16 107 ASN A O 1
ATOM 864 N N . ASP A 1 108 ? -12.355 -0.479 -0.128 1.00 59.06 108 ASP A N 1
ATOM 865 C CA . ASP A 1 108 ? -11.263 0.196 0.594 1.00 59.06 108 ASP A CA 1
ATOM 866 C C . ASP A 1 108 ? -9.874 -0.461 0.452 1.00 59.06 108 ASP A C 1
ATOM 868 O O . ASP A 1 108 ? -8.852 0.221 0.497 1.00 59.06 108 ASP A O 1
ATOM 872 N N . LEU A 1 109 ? -9.816 -1.785 0.263 1.00 58.31 109 LEU A N 1
ATOM 873 C CA . LEU A 1 109 ? -8.563 -2.536 0.106 1.00 58.31 109 LEU A CA 1
ATOM 874 C C . LEU A 1 109 ? -7.854 -2.265 -1.230 1.00 58.31 109 LEU A C 1
ATOM 876 O O . LEU A 1 109 ? -6.629 -2.222 -1.260 1.00 58.31 109 LEU A O 1
ATOM 880 N N . ILE A 1 110 ? -8.603 -2.038 -2.315 1.00 60.50 110 ILE A N 1
ATOM 881 C CA . ILE A 1 110 ? -8.024 -1.760 -3.644 1.00 60.50 110 ILE A CA 1
ATOM 882 C C . ILE A 1 110 ? -7.308 -0.402 -3.620 1.00 60.50 110 ILE A C 1
ATOM 884 O O . ILE A 1 110 ? -6.198 -0.261 -4.123 1.00 60.50 110 ILE A O 1
ATOM 888 N N . ILE A 1 111 ? -7.899 0.571 -2.921 1.00 73.50 111 ILE A N 1
ATOM 889 C CA . ILE A 1 111 ? -7.321 1.907 -2.740 1.00 73.50 111 ILE A CA 1
ATOM 890 C C . ILE A 1 111 ? -5.969 1.826 -2.013 1.00 73.50 111 ILE A C 1
ATOM 892 O O . ILE A 1 111 ? -5.062 2.589 -2.336 1.00 73.50 111 ILE A O 1
ATOM 896 N N . LEU A 1 112 ? -5.798 0.899 -1.065 1.00 82.56 112 LEU A N 1
ATOM 897 C CA . LEU A 1 112 ? -4.545 0.744 -0.325 1.00 82.56 112 LEU A CA 1
ATOM 898 C C . LEU A 1 112 ? -3.386 0.288 -1.222 1.00 82.56 112 LEU A C 1
ATOM 900 O O . LEU A 1 112 ? -2.324 0.911 -1.213 1.00 82.56 112 LEU A O 1
ATOM 904 N N . GLU A 1 113 ? -3.587 -0.783 -1.991 1.00 85.75 113 GLU A N 1
ATOM 905 C CA . GLU A 1 113 ? -2.560 -1.326 -2.889 1.00 85.75 113 GLU A CA 1
ATOM 906 C C . GLU A 1 113 ? -2.164 -0.308 -3.963 1.00 85.75 113 GLU A C 1
ATOM 908 O O . GLU A 1 113 ? -0.975 -0.115 -4.231 1.00 85.75 113 GLU A O 1
ATOM 913 N N . ASP A 1 114 ? -3.146 0.408 -4.514 1.00 89.50 114 ASP A N 1
ATOM 914 C CA . ASP A 1 114 ? -2.907 1.464 -5.493 1.00 89.50 114 ASP A CA 1
ATOM 915 C C . ASP A 1 114 ? -2.117 2.635 -4.882 1.00 89.50 114 ASP A C 1
ATOM 917 O O . ASP A 1 114 ? -1.166 3.131 -5.491 1.00 89.50 114 ASP A O 1
ATOM 921 N N . LEU A 1 115 ? -2.437 3.061 -3.653 1.00 88.00 115 LEU A N 1
ATOM 922 C CA . LEU A 1 115 ? -1.674 4.104 -2.957 1.00 88.00 115 LEU A CA 1
ATOM 923 C C . LEU A 1 115 ? -0.229 3.681 -2.683 1.00 88.00 115 LEU A C 1
ATOM 925 O O . LEU A 1 115 ? 0.686 4.483 -2.883 1.00 88.00 115 LEU A O 1
ATOM 929 N N . ILE A 1 116 ? -0.008 2.430 -2.274 1.00 88.50 116 ILE A N 1
ATOM 930 C CA . ILE A 1 116 ? 1.340 1.886 -2.076 1.00 88.50 116 ILE A CA 1
ATOM 931 C C . ILE A 1 116 ? 2.104 1.875 -3.405 1.00 88.50 116 ILE A C 1
ATOM 933 O O . ILE A 1 116 ? 3.245 2.332 -3.449 1.00 88.50 116 ILE A O 1
ATOM 937 N N . ALA A 1 117 ? 1.470 1.454 -4.503 1.00 89.50 117 ALA A N 1
ATOM 938 C CA . ALA A 1 117 ? 2.085 1.477 -5.829 1.00 89.50 117 ALA A CA 1
ATOM 939 C C . ALA A 1 117 ? 2.462 2.901 -6.284 1.00 89.50 117 ALA A C 1
ATOM 941 O O . ALA A 1 117 ? 3.515 3.093 -6.902 1.00 89.50 117 ALA A O 1
ATOM 942 N N . LEU A 1 118 ? 1.646 3.915 -5.960 1.00 91.12 118 LEU A N 1
ATOM 943 C CA . LEU A 1 118 ? 1.993 5.318 -6.215 1.00 91.12 118 LEU A CA 1
ATOM 944 C C . LEU A 1 118 ? 3.205 5.775 -5.398 1.00 91.12 118 LEU A C 1
ATOM 946 O O . LEU A 1 118 ? 4.079 6.451 -5.948 1.00 91.12 118 LEU A O 1
ATOM 950 N N . LEU A 1 119 ? 3.257 5.426 -4.109 1.00 90.25 119 LEU A N 1
ATOM 951 C CA . LEU A 1 119 ? 4.377 5.770 -3.231 1.00 90.25 119 LEU A CA 1
ATOM 952 C C . LEU A 1 119 ? 5.667 5.094 -3.694 1.00 90.25 119 LEU A C 1
ATOM 954 O O . LEU A 1 119 ? 6.678 5.778 -3.832 1.00 90.25 119 LEU A O 1
ATOM 958 N N . ASP A 1 120 ? 5.626 3.796 -4.004 1.00 88.69 120 ASP A N 1
ATOM 959 C CA . ASP A 1 120 ? 6.786 3.039 -4.487 1.00 88.69 120 ASP A CA 1
ATOM 960 C C . ASP A 1 120 ? 7.379 3.674 -5.743 1.00 88.69 120 ASP A C 1
ATOM 962 O O . ASP A 1 120 ? 8.581 3.941 -5.797 1.00 88.69 120 ASP A O 1
ATOM 966 N N . PHE A 1 121 ? 6.529 4.025 -6.712 1.00 90.75 121 PHE A N 1
ATOM 967 C CA . PHE A 1 121 ? 6.973 4.718 -7.917 1.00 90.75 121 PHE A CA 1
ATOM 968 C C . PHE A 1 121 ? 7.606 6.083 -7.596 1.00 90.75 121 PHE A C 1
ATOM 970 O O . PHE A 1 121 ? 8.687 6.404 -8.088 1.00 90.75 121 PHE A O 1
ATOM 977 N N . LYS A 1 122 ? 6.968 6.911 -6.760 1.00 87.94 122 LYS A N 1
ATOM 978 C CA . LYS A 1 122 ? 7.510 8.239 -6.419 1.00 87.94 122 LYS A CA 1
ATOM 979 C C . LYS A 1 122 ? 8.830 8.153 -5.645 1.00 87.94 122 LYS A C 1
ATOM 981 O O . LYS A 1 122 ? 9.727 8.956 -5.899 1.00 87.94 122 LYS A O 1
ATOM 986 N N . ILE A 1 123 ? 8.967 7.177 -4.746 1.00 85.44 123 ILE A N 1
ATOM 987 C CA . ILE A 1 123 ? 10.187 6.921 -3.968 1.00 85.44 123 ILE A CA 1
ATOM 988 C C . ILE A 1 123 ? 11.331 6.488 -4.888 1.00 85.44 123 ILE A C 1
ATOM 990 O O . ILE A 1 123 ? 12.436 7.018 -4.772 1.00 85.44 123 ILE A O 1
ATOM 994 N N . GLU A 1 124 ? 11.073 5.547 -5.795 1.00 84.94 124 GLU A N 1
ATOM 995 C CA . GLU A 1 124 ? 12.089 4.968 -6.675 1.00 84.94 124 GLU A CA 1
ATOM 996 C C . GLU A 1 124 ? 12.591 5.959 -7.727 1.00 84.94 124 GLU A C 1
ATOM 998 O O . GLU A 1 124 ? 13.798 6.134 -7.898 1.00 84.94 124 GLU A O 1
ATOM 1003 N N . PHE A 1 125 ? 11.673 6.663 -8.390 1.00 83.06 125 PHE A N 1
ATOM 1004 C CA . PHE A 1 125 ? 12.007 7.593 -9.472 1.00 83.06 125 PHE A CA 1
ATOM 1005 C C . PHE A 1 125 ? 12.318 9.011 -8.985 1.00 83.06 125 PHE A C 1
ATOM 1007 O O . PHE A 1 125 ? 12.593 9.899 -9.793 1.00 83.06 125 PHE A O 1
ATOM 1014 N N . LYS A 1 126 ? 12.280 9.225 -7.664 1.00 73.56 126 LYS A N 1
ATOM 1015 C CA . LYS A 1 126 ? 12.480 10.514 -6.987 1.00 73.56 126 LYS A CA 1
ATOM 1016 C C . LYS A 1 126 ? 11.673 11.667 -7.597 1.00 73.56 126 LYS A C 1
ATOM 1018 O O . LYS A 1 126 ? 12.136 12.806 -7.603 1.00 73.56 126 LYS A O 1
ATOM 1023 N N . GLU A 1 127 ? 10.483 11.317 -8.083 1.00 66.31 127 GLU A N 1
ATOM 1024 C CA . GLU A 1 127 ? 9.349 12.134 -8.529 1.00 66.31 127 GLU A CA 1
ATOM 1025 C C . GLU A 1 127 ? 9.594 13.222 -9.597 1.00 66.31 127 GLU A C 1
ATOM 1027 O O . GLU A 1 127 ? 8.834 13.278 -10.561 1.00 66.31 127 GLU A O 1
ATOM 1032 N N . SER A 1 128 ? 10.629 14.060 -9.476 1.00 67.44 128 SER A N 1
ATOM 1033 C CA . SER A 1 128 ? 10.945 15.119 -10.438 1.00 67.44 128 SER A CA 1
ATOM 1034 C C . SER A 1 128 ? 12.436 15.492 -10.468 1.00 67.44 128 SER A C 1
ATOM 1036 O O . SER A 1 128 ? 13.120 15.595 -9.441 1.00 67.44 128 SER A O 1
ATOM 1038 N N . LYS A 1 129 ? 12.946 15.775 -11.675 1.00 67.50 129 LYS A N 1
ATOM 1039 C CA . LYS A 1 129 ? 14.273 16.386 -11.865 1.00 67.50 129 LYS A CA 1
ATOM 1040 C C . LYS A 1 129 ? 14.320 17.857 -11.449 1.00 67.50 129 LYS A C 1
ATOM 1042 O O . LYS A 1 129 ? 15.410 18.346 -11.166 1.00 67.50 129 LYS A O 1
ATOM 1047 N N . GLU A 1 130 ? 13.173 18.532 -11.374 1.00 68.44 130 GLU A N 1
ATOM 1048 C CA . GLU A 1 130 ? 13.081 19.953 -11.010 1.00 68.44 130 GLU A CA 1
ATOM 1049 C C . GLU A 1 130 ? 13.408 20.216 -9.538 1.00 68.44 130 GLU A C 1
ATOM 1051 O O . GLU A 1 130 ? 13.781 21.333 -9.184 1.00 68.44 130 GLU A O 1
ATOM 1056 N N . LEU A 1 131 ? 13.300 19.193 -8.686 1.00 77.00 131 LEU A N 1
ATOM 1057 C CA . LEU A 1 131 ? 13.619 19.288 -7.267 1.00 77.00 131 LEU A CA 1
ATOM 1058 C C . LEU A 1 131 ? 15.128 19.318 -7.021 1.00 77.00 131 LEU A C 1
ATOM 1060 O O . LEU A 1 131 ? 15.933 18.678 -7.709 1.00 77.00 131 LEU A O 1
ATOM 1064 N N . ARG A 1 132 ? 15.535 19.996 -5.955 1.00 83.94 132 ARG A N 1
ATOM 1065 C CA . ARG A 1 132 ? 16.896 19.918 -5.424 1.00 83.94 132 ARG A CA 1
ATOM 1066 C C . ARG A 1 132 ? 17.120 18.541 -4.803 1.00 83.94 132 ARG A C 1
ATOM 1068 O O . ARG A 1 132 ? 16.200 17.877 -4.336 1.00 83.94 132 ARG A O 1
ATOM 1075 N N . PHE A 1 133 ? 18.379 18.107 -4.735 1.00 82.81 133 PHE A N 1
ATOM 1076 C CA . PHE A 1 133 ? 18.720 16.808 -4.141 1.00 82.81 133 PHE A CA 1
ATOM 1077 C C . PHE A 1 133 ? 18.172 16.647 -2.712 1.00 82.81 133 PHE A C 1
ATOM 1079 O O . PHE A 1 133 ? 17.594 15.613 -2.401 1.00 82.81 133 PHE A O 1
ATOM 1086 N N . LYS A 1 134 ? 18.298 17.684 -1.872 1.00 86.31 134 LYS A N 1
ATOM 1087 C CA . LYS A 1 134 ? 17.781 17.665 -0.494 1.00 86.31 134 LYS A CA 1
ATOM 1088 C C . LYS A 1 134 ? 16.260 17.495 -0.438 1.00 86.31 134 LYS A C 1
ATOM 1090 O O . LYS A 1 134 ? 15.778 16.722 0.378 1.00 86.31 134 LYS A O 1
ATOM 1095 N N . GLU A 1 135 ? 15.535 18.170 -1.326 1.00 86.94 135 GLU A N 1
ATOM 1096 C CA . GLU A 1 135 ? 14.071 18.104 -1.411 1.00 86.94 135 GLU A CA 1
ATOM 1097 C C . GLU A 1 135 ? 13.612 16.693 -1.799 1.00 86.94 135 GLU A C 1
ATOM 1099 O O . GLU A 1 135 ? 12.716 16.137 -1.169 1.00 86.94 135 GLU A O 1
ATOM 1104 N N . ARG A 1 136 ? 14.297 16.058 -2.763 1.00 84.75 136 ARG A N 1
ATOM 1105 C CA . ARG A 1 136 ? 14.030 14.661 -3.148 1.00 84.75 136 ARG A CA 1
ATOM 1106 C C . ARG A 1 136 ? 14.211 13.676 -1.996 1.00 84.75 136 ARG A C 1
ATOM 1108 O O . ARG A 1 136 ? 13.382 12.787 -1.821 1.00 84.75 136 ARG A O 1
ATOM 1115 N N . GLU A 1 137 ? 15.291 13.807 -1.229 1.00 88.50 137 GLU A N 1
ATOM 1116 C CA . GLU A 1 137 ? 15.541 12.913 -0.091 1.00 88.50 137 GLU A CA 1
ATOM 1117 C C . GLU A 1 137 ? 14.510 13.129 1.026 1.00 88.50 137 GLU A C 1
ATOM 1119 O O . GLU A 1 137 ? 13.999 12.160 1.589 1.00 88.50 137 GLU A O 1
ATOM 1124 N N . GLU A 1 138 ? 14.149 14.384 1.305 1.00 90.62 138 GLU A N 1
ATOM 1125 C CA . GLU A 1 138 ? 13.154 14.714 2.326 1.00 90.62 138 GLU A CA 1
ATOM 1126 C C . GLU A 1 138 ? 11.767 14.158 1.981 1.00 90.62 138 GLU A C 1
ATOM 1128 O O . GLU A 1 138 ? 11.159 13.473 2.807 1.00 90.62 138 GLU A O 1
ATOM 1133 N N . ILE A 1 139 ? 11.261 14.406 0.767 1.00 89.56 139 ILE A N 1
ATOM 1134 C CA . ILE A 1 139 ? 9.930 13.912 0.392 1.00 89.56 139 ILE A CA 1
ATOM 1135 C C . ILE A 1 139 ? 9.899 12.383 0.298 1.00 89.56 139 ILE A C 1
ATOM 1137 O O . ILE A 1 139 ? 8.931 11.763 0.731 1.00 89.56 139 ILE A O 1
ATOM 1141 N N . SER A 1 140 ? 10.984 11.754 -0.171 1.00 90.00 140 SER A N 1
ATOM 1142 C CA . SER A 1 140 ? 11.105 10.293 -0.204 1.00 90.00 140 SER A CA 1
ATOM 1143 C C . SER A 1 140 ? 11.005 9.687 1.199 1.00 90.00 140 SER A C 1
ATOM 1145 O O . SER A 1 140 ? 10.306 8.691 1.391 1.00 90.00 140 SER A O 1
ATOM 1147 N N . ALA A 1 141 ? 11.641 10.301 2.204 1.00 92.56 141 ALA A N 1
ATOM 1148 C CA . ALA A 1 141 ? 11.516 9.865 3.594 1.00 92.56 141 ALA A CA 1
ATOM 1149 C C . ALA A 1 141 ? 10.069 9.980 4.104 1.00 92.56 141 ALA A C 1
ATOM 1151 O O . ALA A 1 141 ? 9.557 9.046 4.719 1.00 92.56 141 ALA A O 1
ATOM 1152 N N . LYS A 1 142 ? 9.378 11.078 3.780 1.00 92.88 142 LYS A N 1
ATOM 1153 C CA . LYS A 1 142 ? 7.974 11.296 4.165 1.00 92.88 142 LYS A CA 1
ATOM 1154 C C . LYS A 1 142 ? 7.024 10.298 3.504 1.00 92.88 142 LYS A C 1
ATOM 1156 O O . LYS A 1 142 ? 6.134 9.766 4.161 1.00 92.88 142 LYS A O 1
ATOM 1161 N N . TYR A 1 143 ? 7.241 9.974 2.232 1.00 93.50 143 TYR A N 1
ATOM 1162 C CA . TYR A 1 143 ? 6.481 8.931 1.543 1.00 93.50 143 TYR A CA 1
ATOM 1163 C C . TYR A 1 143 ? 6.731 7.536 2.112 1.00 93.50 143 TYR A C 1
ATOM 1165 O O . TYR A 1 143 ? 5.789 6.752 2.199 1.00 93.50 143 TYR A O 1
ATOM 1173 N N . LYS A 1 144 ? 7.957 7.226 2.554 1.00 94.06 144 LYS A N 1
ATOM 1174 C CA . LYS A 1 144 ? 8.238 5.968 3.266 1.00 94.06 144 LYS A CA 1
ATOM 1175 C C . LYS A 1 144 ? 7.461 5.878 4.577 1.00 94.06 144 LYS A C 1
ATOM 1177 O O . LYS A 1 144 ? 6.865 4.842 4.838 1.00 94.06 144 LYS A O 1
ATOM 1182 N N . GLN A 1 145 ? 7.397 6.962 5.350 1.00 95.12 145 GLN A N 1
ATOM 1183 C CA . GLN A 1 145 ? 6.580 7.005 6.569 1.00 95.12 145 GLN A CA 1
ATOM 1184 C C . GLN A 1 145 ? 5.084 6.858 6.255 1.00 95.12 145 GLN A C 1
ATOM 1186 O O . GLN A 1 145 ? 4.382 6.095 6.910 1.00 95.12 145 GLN A O 1
ATOM 1191 N N . ALA A 1 146 ? 4.587 7.531 5.212 1.00 94.44 146 ALA A N 1
ATOM 1192 C CA . ALA A 1 146 ? 3.202 7.371 4.772 1.00 94.44 146 ALA A CA 1
ATOM 1193 C C . ALA A 1 146 ? 2.892 5.922 4.358 1.00 94.44 146 ALA A C 1
ATOM 1195 O O . ALA A 1 146 ? 1.839 5.399 4.721 1.00 94.44 146 ALA A O 1
ATOM 1196 N N . LYS A 1 147 ? 3.820 5.260 3.654 1.00 93.88 147 LYS A N 1
ATOM 1197 C CA . LYS A 1 147 ? 3.720 3.840 3.298 1.00 93.88 147 LYS A CA 1
ATOM 1198 C C . LYS A 1 147 ? 3.677 2.951 4.542 1.00 93.88 147 LYS A C 1
ATOM 1200 O O . LYS A 1 147 ? 2.806 2.095 4.640 1.00 93.88 147 LYS A O 1
ATOM 1205 N N . GLU A 1 148 ? 4.552 3.195 5.511 1.00 93.62 148 GLU A N 1
ATOM 1206 C CA . GLU A 1 148 ? 4.582 2.447 6.771 1.00 93.62 148 GLU A CA 1
ATOM 1207 C C . GLU A 1 148 ? 3.252 2.565 7.532 1.00 93.62 148 GLU A C 1
ATOM 1209 O O . GLU A 1 148 ? 2.710 1.568 8.007 1.00 93.62 148 GLU A O 1
ATOM 1214 N N . VAL A 1 149 ? 2.672 3.768 7.589 1.00 92.56 149 VAL A N 1
ATOM 1215 C CA . VAL A 1 149 ? 1.347 3.998 8.184 1.00 92.56 149 VAL A CA 1
ATOM 1216 C C . VAL A 1 149 ? 0.250 3.223 7.447 1.00 92.56 149 VAL A C 1
ATOM 1218 O O . VAL A 1 149 ? -0.614 2.631 8.098 1.00 92.56 149 VAL A O 1
ATOM 1221 N N . LEU A 1 150 ? 0.272 3.221 6.110 1.00 90.19 150 LEU A N 1
ATOM 1222 C CA . LEU A 1 150 ? -0.677 2.476 5.274 1.00 90.19 150 LEU A CA 1
ATOM 1223 C C . LEU A 1 150 ? -0.599 0.960 5.529 1.00 90.19 150 LEU A C 1
ATOM 1225 O O . LEU A 1 150 ? -1.627 0.295 5.675 1.00 90.19 150 LEU A O 1
ATOM 1229 N N . GLU A 1 151 ? 0.613 0.413 5.611 1.00 89.69 151 GLU A N 1
ATOM 1230 C CA . GLU A 1 151 ? 0.850 -1.022 5.785 1.00 89.69 151 GLU A CA 1
ATOM 1231 C C . GLU A 1 151 ? 0.519 -1.499 7.205 1.00 89.69 151 GLU A C 1
ATOM 1233 O O . GLU A 1 151 ? -0.147 -2.530 7.362 1.00 89.69 151 GLU A O 1
ATOM 1238 N N . ASN A 1 152 ? 0.909 -0.717 8.219 1.00 89.50 152 ASN A N 1
ATOM 1239 C CA . ASN A 1 152 ? 0.909 -1.127 9.626 1.00 89.50 152 ASN A CA 1
ATOM 1240 C C . ASN A 1 152 ? -0.283 -0.615 10.448 1.00 89.50 152 ASN A C 1
ATOM 1242 O O . ASN A 1 152 ? -0.329 -0.849 11.657 1.00 89.50 152 ASN A O 1
ATOM 1246 N N . SER A 1 153 ? -1.249 0.095 9.851 1.00 87.56 153 SER A N 1
ATOM 1247 C CA . SER A 1 153 ? -2.425 0.537 10.612 1.00 87.56 153 SER A CA 1
ATOM 1248 C C . SER A 1 153 ? -3.258 -0.664 11.092 1.00 87.56 153 SER A C 1
ATOM 1250 O O . SER A 1 153 ? -3.654 -1.487 10.260 1.00 87.56 153 SER A O 1
ATOM 1252 N N . PRO A 1 154 ? -3.575 -0.762 12.401 1.00 85.12 154 PRO A N 1
ATOM 1253 C CA . PRO A 1 154 ? -4.382 -1.861 12.935 1.00 85.12 154 PRO A CA 1
ATOM 1254 C C . PRO A 1 154 ? -5.849 -1.839 12.477 1.00 85.12 154 PRO A C 1
ATOM 1256 O O . PRO A 1 154 ? -6.481 -2.884 12.418 1.00 85.12 154 PRO A O 1
ATOM 1259 N N . ASP A 1 155 ? -6.407 -0.663 12.164 1.00 86.62 155 ASP A N 1
ATOM 1260 C CA . ASP A 1 155 ? -7.818 -0.488 11.782 1.00 86.62 155 ASP A CA 1
ATOM 1261 C C . ASP A 1 155 ? -7.926 0.189 10.407 1.00 86.62 155 ASP A C 1
ATOM 1263 O O . ASP A 1 155 ? -8.249 1.373 10.291 1.00 86.62 155 ASP A O 1
ATOM 1267 N N . LYS A 1 156 ? -7.659 -0.583 9.347 1.00 84.62 156 LYS A N 1
ATOM 1268 C CA . LYS A 1 156 ? -7.670 -0.108 7.946 1.00 84.62 156 LYS A CA 1
ATOM 1269 C C . LYS A 1 156 ? -9.064 0.282 7.435 1.00 84.62 156 LYS A C 1
ATOM 1271 O O . LYS A 1 156 ? -9.192 0.973 6.429 1.00 84.62 156 LYS A O 1
ATOM 1276 N N . LYS A 1 157 ? -10.127 -0.141 8.119 1.00 81.81 157 LYS A N 1
ATOM 1277 C CA . LYS A 1 157 ? -11.519 0.228 7.796 1.00 81.81 157 LYS A CA 1
ATOM 1278 C C . LYS A 1 157 ? -12.010 1.420 8.619 1.00 81.81 157 LYS A C 1
ATOM 1280 O O . LYS A 1 157 ? -13.108 1.923 8.395 1.00 81.81 157 LYS A O 1
ATOM 1285 N N . GLY A 1 158 ? -11.213 1.869 9.587 1.00 84.44 158 GLY A N 1
ATOM 1286 C CA . GLY A 1 158 ? -11.573 2.955 10.478 1.00 84.44 158 GLY A CA 1
ATOM 1287 C C . GLY A 1 158 ? -11.662 4.290 9.759 1.00 84.44 158 GLY A C 1
ATOM 1288 O O . GLY A 1 158 ? -10.893 4.580 8.843 1.00 84.44 158 GLY A O 1
ATOM 1289 N N . LYS A 1 159 ? -12.570 5.145 10.234 1.00 84.81 159 LYS A N 1
ATOM 1290 C CA . LYS A 1 159 ? -12.787 6.489 9.686 1.00 84.81 159 LYS A CA 1
ATOM 1291 C C . LYS A 1 159 ? -11.493 7.304 9.600 1.00 84.81 159 LYS A C 1
ATOM 1293 O O . LYS A 1 159 ? -11.232 7.935 8.584 1.00 84.81 159 LYS A O 1
ATOM 1298 N N . GLU A 1 160 ? -10.660 7.246 10.640 1.00 87.88 160 GLU A N 1
ATOM 1299 C CA . GLU A 1 160 ? -9.364 7.938 10.688 1.00 87.88 160 GLU A CA 1
ATOM 1300 C C . GLU A 1 160 ? -8.420 7.480 9.560 1.00 87.88 160 GLU A C 1
ATOM 1302 O O . GLU A 1 160 ? -7.769 8.309 8.924 1.00 87.88 160 GLU A O 1
ATOM 1307 N N . PHE A 1 161 ? -8.374 6.172 9.27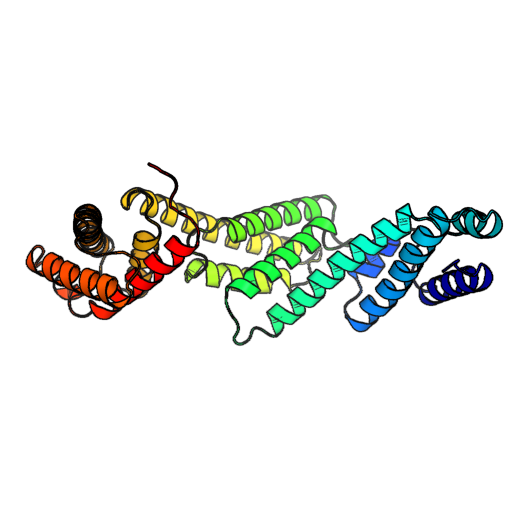7 1.00 88.38 161 PHE A N 1
ATOM 1308 C CA . PHE A 1 161 ? -7.542 5.604 8.214 1.00 88.38 161 PHE A CA 1
ATOM 1309 C C . PHE A 1 161 ? -8.090 5.924 6.821 1.00 88.38 161 PHE A C 1
ATOM 1311 O O . PHE A 1 161 ? -7.326 6.246 5.910 1.00 88.38 161 PHE A O 1
ATOM 1318 N N . GLN A 1 162 ? -9.413 5.884 6.658 1.00 86.75 162 GLN A N 1
ATOM 1319 C CA . GLN A 1 162 ? -10.080 6.272 5.416 1.00 86.75 162 GLN A CA 1
ATOM 1320 C C . GLN A 1 162 ? -9.850 7.754 5.096 1.00 86.75 162 GLN A C 1
ATOM 1322 O O . GLN A 1 162 ? -9.490 8.108 3.971 1.00 86.75 162 GLN A O 1
ATOM 1327 N N . ASP A 1 163 ? -9.961 8.627 6.100 1.00 88.69 163 ASP A N 1
ATOM 1328 C CA . ASP A 1 163 ? -9.663 10.053 5.962 1.00 88.69 163 ASP A CA 1
ATOM 1329 C C . ASP A 1 163 ? -8.190 10.296 5.603 1.00 88.69 163 ASP A C 1
ATOM 1331 O O . ASP A 1 163 ? -7.896 11.131 4.742 1.00 88.69 163 ASP A O 1
ATOM 1335 N N . PHE A 1 164 ? -7.263 9.561 6.227 1.00 91.94 164 PHE A N 1
ATOM 1336 C CA . PHE A 1 164 ? -5.841 9.598 5.883 1.00 91.94 164 PHE A CA 1
ATOM 1337 C C . PHE A 1 164 ? -5.604 9.166 4.431 1.00 91.94 164 PHE A C 1
ATOM 1339 O O . PHE A 1 164 ? -5.036 9.937 3.658 1.00 91.94 164 PHE A O 1
ATOM 1346 N N . SER A 1 165 ? -6.107 7.995 4.034 1.00 90.12 165 SER A N 1
ATOM 1347 C CA . SER A 1 165 ? -5.9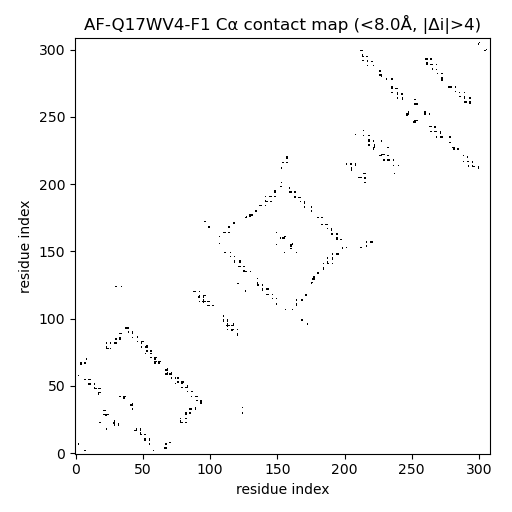42 7.429 2.688 1.00 90.12 165 SER A CA 1
ATOM 1348 C C . SER A 1 165 ? -6.495 8.359 1.610 1.00 90.12 165 SER A C 1
ATOM 1350 O O . SER A 1 165 ? -5.839 8.618 0.602 1.00 90.12 165 SER A O 1
ATOM 1352 N N . LYS A 1 166 ? -7.668 8.956 1.848 1.00 88.44 166 LYS A N 1
ATOM 1353 C CA . LYS A 1 166 ? -8.293 9.916 0.931 1.00 88.44 166 LYS A CA 1
ATOM 1354 C C . LYS A 1 166 ? -7.485 11.205 0.783 1.00 88.44 166 LYS A C 1
ATOM 1356 O O . LYS A 1 166 ? -7.365 11.728 -0.325 1.00 88.44 166 LYS A O 1
ATOM 1361 N N . LYS A 1 167 ? -6.956 11.755 1.880 1.00 92.25 167 LYS A N 1
ATOM 1362 C CA . LYS A 1 167 ? -6.133 12.976 1.834 1.00 92.25 167 LYS A CA 1
ATOM 1363 C C . LYS A 1 167 ? -4.770 12.706 1.202 1.00 92.25 167 LYS A C 1
ATOM 1365 O O . LYS A 1 167 ? -4.334 13.496 0.371 1.00 92.25 167 LYS A O 1
ATOM 1370 N N . LEU A 1 168 ? -4.149 11.578 1.540 1.00 93.06 168 LEU A N 1
ATOM 1371 C CA . LEU A 1 168 ? -2.895 11.136 0.942 1.00 93.06 168 LEU A CA 1
ATOM 1372 C C . LEU A 1 168 ? -3.059 10.909 -0.564 1.00 93.06 168 LEU A C 1
ATOM 1374 O O . LEU A 1 168 ? -2.245 11.395 -1.334 1.00 93.06 168 LEU A O 1
ATOM 1378 N N . SER A 1 169 ? -4.147 10.265 -0.995 1.00 90.62 169 SER A N 1
ATOM 1379 C CA . SER A 1 169 ? -4.474 10.083 -2.414 1.00 90.62 169 SER A CA 1
ATOM 1380 C C . SER A 1 169 ? -4.464 11.396 -3.194 1.00 90.62 169 SER A C 1
ATOM 1382 O O . SER A 1 169 ? -3.830 11.485 -4.243 1.00 90.62 169 SER A O 1
ATOM 1384 N N . LYS A 1 170 ? -5.127 12.434 -2.668 1.00 90.00 170 LYS A N 1
ATOM 1385 C CA . LYS A 1 170 ? -5.141 13.763 -3.293 1.00 90.00 170 LYS A CA 1
ATOM 1386 C C . LYS A 1 170 ? -3.739 14.360 -3.366 1.00 90.00 170 LYS A C 1
ATOM 1388 O O . LYS A 1 170 ? -3.316 14.762 -4.442 1.00 90.00 170 LYS A O 1
ATOM 1393 N N . LEU A 1 171 ? -3.009 14.320 -2.253 1.00 92.19 171 LEU A N 1
ATOM 1394 C CA . LEU A 1 171 ? -1.648 14.842 -2.161 1.00 92.19 171 LEU A CA 1
ATOM 1395 C C . LEU A 1 171 ? -0.695 14.153 -3.152 1.00 92.19 171 LEU A C 1
ATOM 1397 O O . LEU A 1 171 ? 0.100 14.813 -3.805 1.00 92.19 171 LEU A O 1
ATOM 1401 N N . LEU A 1 172 ? -0.804 12.834 -3.330 1.00 90.06 172 LEU A N 1
ATOM 1402 C CA . LEU A 1 172 ? 0.023 12.081 -4.280 1.00 90.06 172 LEU A CA 1
ATOM 1403 C C . LEU A 1 172 ? -0.339 12.345 -5.750 1.00 90.06 172 LEU A C 1
ATOM 1405 O O . LEU A 1 172 ? 0.450 12.025 -6.644 1.00 90.06 172 LEU A O 1
ATOM 1409 N N . GLN A 1 173 ? -1.518 12.890 -6.034 1.00 86.25 173 GLN A N 1
ATOM 1410 C CA . GLN A 1 173 ? -1.903 13.272 -7.392 1.00 86.25 173 GLN A CA 1
ATOM 1411 C C . GLN A 1 173 ? -1.451 14.684 -7.761 1.00 86.25 173 GLN A C 1
ATOM 1413 O O . GLN A 1 173 ? -1.350 14.983 -8.953 1.00 86.25 173 GLN A O 1
ATOM 1418 N N . GLU A 1 174 ? -1.136 15.523 -6.775 1.00 88.12 174 GLU A N 1
ATOM 1419 C CA . GLU A 1 174 ? -0.579 16.845 -7.017 1.00 88.12 174 GLU A CA 1
ATOM 1420 C C . GLU A 1 174 ? 0.831 16.727 -7.627 1.00 88.12 174 GLU A C 1
ATOM 1422 O O . GLU A 1 174 ? 1.646 15.910 -7.179 1.00 88.12 174 GLU A O 1
ATOM 1427 N N . PRO A 1 175 ? 1.133 17.489 -8.694 1.00 84.88 175 PRO A N 1
ATOM 1428 C CA . PRO A 1 175 ? 2.467 17.501 -9.272 1.00 84.88 175 PRO A CA 1
ATOM 1429 C C . PRO A 1 175 ? 3.434 18.162 -8.289 1.00 84.88 175 PRO A C 1
ATOM 1431 O O . PRO A 1 175 ? 3.235 19.315 -7.919 1.00 84.88 175 PRO A O 1
ATOM 1434 N N . LEU A 1 176 ? 4.487 17.456 -7.883 1.00 84.94 176 LEU A N 1
ATOM 1435 C CA . LEU A 1 176 ? 5.507 18.013 -7.002 1.00 84.94 176 LEU A CA 1
ATOM 1436 C C . LEU A 1 176 ? 6.532 18.825 -7.803 1.00 84.94 176 LEU A C 1
ATOM 1438 O O . LEU A 1 176 ? 7.249 18.283 -8.647 1.00 84.94 176 LEU A O 1
ATOM 1442 N N . THR A 1 177 ? 6.621 20.115 -7.498 1.00 85.00 177 THR A N 1
ATOM 1443 C CA . THR A 1 177 ? 7.583 21.064 -8.066 1.00 85.00 177 THR A CA 1
ATOM 1444 C C . THR A 1 177 ? 8.349 21.759 -6.943 1.00 85.00 177 THR A C 1
ATOM 1446 O O . THR A 1 177 ? 7.984 21.678 -5.770 1.00 85.00 177 THR A O 1
ATOM 1449 N N . SER A 1 178 ? 9.425 22.471 -7.284 1.00 84.31 178 SER A N 1
ATOM 1450 C CA . SER A 1 178 ? 10.170 23.262 -6.291 1.00 84.31 178 SER A CA 1
ATOM 1451 C C . SER A 1 178 ? 9.308 24.352 -5.635 1.00 84.31 178 SER A C 1
ATOM 1453 O O . SER A 1 178 ? 9.529 24.688 -4.473 1.00 84.31 178 SER A O 1
ATOM 1455 N N . ASP A 1 179 ? 8.303 24.874 -6.345 1.00 87.06 179 ASP A N 1
ATOM 1456 C CA . ASP A 1 179 ? 7.465 25.978 -5.863 1.00 87.06 179 ASP A CA 1
ATOM 1457 C C . ASP A 1 179 ? 6.448 25.525 -4.807 1.00 87.06 179 ASP A C 1
ATOM 1459 O O . ASP A 1 179 ? 6.218 26.233 -3.826 1.00 87.06 179 ASP A O 1
ATOM 1463 N N . ASN A 1 180 ? 5.864 24.332 -4.968 1.00 89.75 180 ASN A N 1
ATOM 1464 C CA . ASN A 1 180 ? 4.883 23.779 -4.026 1.00 89.75 180 ASN A CA 1
ATOM 1465 C C . ASN A 1 180 ? 5.478 22.758 -3.042 1.00 89.75 180 ASN A C 1
ATOM 1467 O O . ASN A 1 180 ? 4.760 22.227 -2.191 1.00 89.75 180 ASN A O 1
ATOM 1471 N N . PHE A 1 181 ? 6.792 22.512 -3.113 1.00 90.75 181 PHE A N 1
ATOM 1472 C CA . PHE A 1 181 ? 7.480 21.528 -2.283 1.00 90.75 181 PHE A CA 1
ATOM 1473 C C . PHE A 1 181 ? 7.170 21.701 -0.795 1.00 90.75 181 PHE A C 1
ATOM 1475 O O . PHE A 1 181 ? 6.750 20.752 -0.139 1.00 90.75 181 PHE A O 1
ATOM 1482 N N . ASN A 1 182 ? 7.340 22.912 -0.255 1.00 92.25 182 ASN A N 1
ATOM 1483 C CA . ASN A 1 182 ? 7.150 23.166 1.176 1.00 92.25 182 ASN A CA 1
ATOM 1484 C C . ASN A 1 182 ? 5.714 22.875 1.635 1.00 92.25 182 ASN A C 1
ATOM 1486 O O . ASN A 1 182 ? 5.511 22.379 2.745 1.00 92.25 182 ASN A O 1
ATOM 1490 N N . GLU A 1 183 ? 4.728 23.156 0.784 1.00 94.00 183 GLU A N 1
ATOM 1491 C CA . GLU A 1 183 ? 3.315 22.911 1.063 1.00 94.00 183 GLU A CA 1
ATOM 1492 C C . GLU A 1 183 ? 3.021 21.409 1.097 1.00 94.00 183 GLU A C 1
ATOM 1494 O O . GLU A 1 183 ? 2.589 20.895 2.132 1.00 94.00 183 GLU A O 1
ATOM 1499 N N . ILE A 1 184 ? 3.357 20.686 0.023 1.00 92.19 184 ILE A N 1
ATOM 1500 C CA . ILE A 1 184 ? 3.147 19.233 -0.083 1.00 92.19 184 ILE A CA 1
ATOM 1501 C C . ILE A 1 184 ? 3.914 18.496 1.020 1.00 92.19 184 ILE A C 1
ATOM 1503 O O . ILE A 1 184 ? 3.378 17.621 1.702 1.00 92.19 184 ILE A O 1
ATOM 1507 N N . SER A 1 185 ? 5.163 18.891 1.254 1.00 93.31 185 SER A N 1
ATOM 1508 C CA . SER A 1 185 ? 6.042 18.310 2.264 1.00 93.31 185 SER A CA 1
ATOM 1509 C C . SER A 1 185 ? 5.503 18.513 3.690 1.00 93.31 185 SER A C 1
ATOM 1511 O O . SER A 1 185 ? 5.592 17.608 4.529 1.00 93.31 185 SER A O 1
ATOM 1513 N N . THR A 1 186 ? 4.901 19.671 3.984 1.00 96.00 186 THR A N 1
ATOM 1514 C CA . THR A 1 186 ? 4.263 19.954 5.284 1.00 96.00 186 THR A CA 1
ATOM 1515 C C . THR A 1 186 ? 2.932 19.220 5.431 1.00 96.00 186 THR A C 1
ATOM 1517 O O . THR A 1 186 ? 2.643 18.662 6.496 1.00 96.00 186 THR A O 1
ATOM 1520 N N . ALA A 1 187 ? 2.131 19.183 4.366 1.00 96.25 187 ALA A N 1
ATOM 1521 C CA . ALA A 1 187 ? 0.856 18.482 4.342 1.00 96.25 187 ALA A CA 1
ATOM 1522 C C . ALA A 1 187 ? 1.054 16.974 4.548 1.00 96.25 187 ALA A C 1
ATOM 1524 O O . ALA A 1 187 ? 0.408 16.391 5.418 1.00 96.25 187 ALA A O 1
ATOM 1525 N N . CYS A 1 188 ? 2.015 16.361 3.850 1.00 95.12 188 CYS A N 1
ATOM 1526 C CA . CYS A 1 188 ? 2.353 14.948 4.009 1.00 95.12 188 CYS A CA 1
ATOM 1527 C C . CYS A 1 188 ? 2.783 14.637 5.448 1.00 95.12 188 CYS A C 1
ATOM 1529 O O . CYS A 1 188 ? 2.245 13.719 6.063 1.00 95.12 188 CYS A O 1
ATOM 1531 N N . ASN A 1 189 ? 3.687 15.439 6.022 1.00 95.44 189 ASN A N 1
ATOM 1532 C CA . ASN A 1 189 ? 4.132 15.260 7.406 1.00 95.44 189 ASN A CA 1
ATOM 1533 C C . ASN A 1 189 ? 2.965 15.358 8.402 1.00 95.44 189 ASN A C 1
ATOM 1535 O O . ASN A 1 189 ? 2.827 14.532 9.298 1.00 95.44 189 ASN A O 1
ATOM 1539 N N . THR A 1 190 ? 2.084 16.342 8.213 1.00 97.00 190 THR A N 1
ATOM 1540 C CA . THR A 1 190 ? 0.905 16.529 9.068 1.00 97.00 190 THR A CA 1
ATOM 1541 C C . THR A 1 190 ? -0.038 15.329 9.006 1.00 97.00 190 THR A C 1
ATOM 1543 O O . THR A 1 190 ? -0.511 14.869 10.047 1.00 97.00 190 THR A O 1
ATOM 1546 N N . LEU A 1 191 ? -0.297 14.805 7.804 1.00 95.69 191 LEU A N 1
ATOM 1547 C CA . LEU A 1 191 ? -1.137 13.623 7.608 1.00 95.69 191 LEU A CA 1
ATOM 1548 C C . LEU A 1 191 ? -0.547 12.393 8.299 1.00 95.69 191 LEU A C 1
ATOM 1550 O O . LEU A 1 191 ? -1.263 11.707 9.029 1.00 95.69 191 LEU A O 1
ATOM 1554 N N . VAL A 1 192 ? 0.752 12.151 8.107 1.00 95.19 192 VAL A N 1
ATOM 1555 C CA . VAL A 1 192 ? 1.478 11.040 8.736 1.00 95.19 192 VAL A CA 1
ATOM 1556 C C . VAL A 1 192 ? 1.394 11.141 10.257 1.00 95.19 192 VAL A C 1
ATOM 1558 O O . VAL A 1 192 ? 0.905 10.214 10.896 1.00 95.19 192 VAL A O 1
ATOM 1561 N N . SER A 1 193 ? 1.742 12.288 10.850 1.00 95.56 193 SER A N 1
ATOM 1562 C CA . SER A 1 193 ? 1.698 12.460 12.309 1.00 95.56 193 SER A CA 1
ATOM 1563 C C . SER A 1 193 ? 0.292 12.283 12.899 1.00 95.56 193 SER A C 1
ATOM 1565 O O . SER A 1 193 ? 0.137 11.772 14.011 1.00 95.56 193 SER A O 1
ATOM 1567 N N . GLN A 1 194 ? -0.759 12.701 12.183 1.00 94.75 194 GLN A N 1
ATOM 1568 C CA . GLN A 1 194 ? -2.143 12.475 12.614 1.00 94.75 194 GLN A CA 1
ATOM 1569 C C . GLN A 1 194 ? -2.488 10.983 12.638 1.00 94.75 194 GLN A C 1
ATOM 1571 O O . GLN A 1 194 ? -3.060 10.505 13.622 1.00 94.75 194 GLN A O 1
ATOM 1576 N N . ALA A 1 195 ? -2.118 10.255 11.586 1.00 93.25 195 ALA A N 1
ATOM 1577 C CA . ALA A 1 195 ? -2.375 8.827 11.477 1.00 93.25 195 ALA A CA 1
ATOM 1578 C C . ALA A 1 195 ? 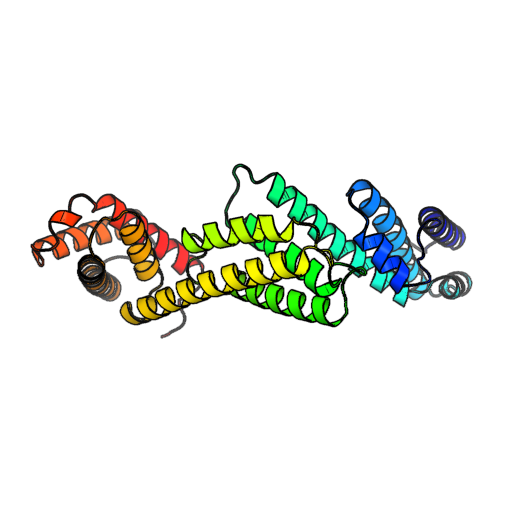-1.546 8.008 12.482 1.00 93.25 195 ALA A C 1
ATOM 1580 O O . ALA A 1 195 ? -2.085 7.121 13.141 1.00 93.25 195 ALA A O 1
ATOM 1581 N N . GLU A 1 196 ? -0.279 8.357 12.705 1.00 93.69 196 GLU A N 1
ATOM 1582 C CA . GLU A 1 196 ? 0.559 7.748 13.746 1.00 93.69 196 GLU A CA 1
ATOM 1583 C C . GLU A 1 196 ? -0.043 7.938 15.140 1.00 93.69 196 GLU A C 1
ATOM 1585 O O . GLU A 1 196 ? -0.132 6.989 15.917 1.00 93.69 196 GLU A O 1
ATOM 1590 N N . LYS A 1 197 ? -0.534 9.142 15.456 1.00 93.75 197 LYS A N 1
ATOM 1591 C CA . LYS A 1 197 ? -1.203 9.411 16.736 1.00 93.75 197 LYS A CA 1
ATOM 1592 C C . LYS A 1 197 ? -2.484 8.586 16.901 1.00 93.75 197 LYS A C 1
ATOM 1594 O O . LYS A 1 197 ? -2.778 8.128 18.007 1.00 93.75 197 LYS A O 1
ATOM 1599 N N . ALA A 1 198 ? -3.255 8.400 15.830 1.00 91.75 198 ALA A N 1
ATOM 1600 C CA . ALA A 1 198 ? -4.436 7.536 15.828 1.00 91.75 198 ALA A CA 1
ATOM 1601 C C . ALA A 1 198 ? -4.061 6.056 16.037 1.00 91.75 198 ALA A C 1
ATOM 1603 O O . ALA A 1 198 ? -4.672 5.365 16.861 1.00 91.75 198 ALA A O 1
ATOM 1604 N N . ASN A 1 199 ? -3.001 5.588 15.374 1.00 90.81 199 ASN A N 1
ATOM 1605 C CA . ASN A 1 199 ? -2.461 4.242 15.553 1.00 90.81 199 ASN A CA 1
ATOM 1606 C C . ASN A 1 199 ? -1.967 4.031 16.993 1.00 90.81 199 ASN A C 1
ATOM 1608 O O . ASN A 1 199 ? -2.361 3.057 17.622 1.00 90.81 199 ASN A O 1
ATOM 1612 N N . GLN A 1 200 ? -1.224 4.979 17.574 1.00 91.94 200 GLN A N 1
ATOM 1613 C CA . GLN A 1 200 ? -0.768 4.913 18.970 1.00 91.94 200 GLN A CA 1
ATOM 1614 C C . GLN A 1 200 ? -1.931 4.796 19.964 1.00 91.94 200 GLN A C 1
ATOM 1616 O O . GLN A 1 200 ? -1.889 3.972 20.878 1.00 91.94 200 GLN A O 1
ATOM 1621 N N . LYS A 1 201 ? -3.002 5.583 19.788 1.00 91.44 201 LYS A N 1
ATOM 1622 C CA . LYS A 1 201 ? -4.219 5.448 20.610 1.00 91.44 201 LYS A CA 1
ATOM 1623 C C . LYS A 1 201 ? -4.850 4.065 20.464 1.00 91.44 201 LYS A C 1
ATOM 1625 O O . LYS A 1 201 ? -5.309 3.499 21.453 1.00 91.44 201 LYS A O 1
ATOM 1630 N N . THR A 1 202 ? -4.852 3.528 19.247 1.00 91.50 202 THR A N 1
ATOM 1631 C CA . THR A 1 202 ? -5.369 2.188 18.954 1.00 91.50 202 THR A CA 1
ATOM 1632 C C . THR A 1 202 ? -4.516 1.118 19.646 1.00 91.50 202 THR A C 1
ATOM 1634 O O . THR A 1 202 ? -5.077 0.252 20.305 1.00 91.50 202 THR A O 1
ATOM 1637 N N . THR A 1 203 ? -3.183 1.231 19.634 1.00 90.12 203 THR A N 1
ATOM 1638 C CA . THR A 1 203 ? -2.267 0.346 20.379 1.00 90.12 203 THR A CA 1
ATOM 1639 C C . THR A 1 203 ? -2.500 0.404 21.892 1.00 90.12 203 THR A C 1
ATOM 1641 O O . THR A 1 203 ? -2.528 -0.625 22.563 1.00 90.12 203 THR A O 1
ATOM 1644 N N . LEU A 1 204 ? -2.721 1.594 22.459 1.00 92.31 204 LEU A N 1
ATOM 1645 C CA . LEU A 1 204 ? -3.041 1.727 23.885 1.00 92.31 204 LEU A CA 1
ATOM 1646 C C . LEU A 1 204 ? -4.379 1.066 24.242 1.00 92.31 204 LEU A C 1
ATOM 1648 O O . LEU A 1 204 ? -4.507 0.489 25.321 1.00 92.31 204 LEU A O 1
ATOM 1652 N N . LEU A 1 205 ? -5.373 1.155 23.354 1.00 93.44 205 LEU A N 1
ATOM 1653 C CA . LEU A 1 205 ? -6.663 0.489 23.524 1.00 93.44 205 LEU A CA 1
ATOM 1654 C C . LEU A 1 205 ? -6.542 -1.033 23.360 1.00 93.44 205 LEU A C 1
ATOM 1656 O O . LEU A 1 205 ? -7.168 -1.774 24.109 1.00 93.44 205 LEU A O 1
ATOM 1660 N N . LEU A 1 206 ? -5.684 -1.494 22.452 1.00 92.94 206 LEU A N 1
ATOM 1661 C CA . LEU A 1 206 ? -5.367 -2.905 22.228 1.00 92.94 206 LEU A CA 1
ATOM 1662 C C . LEU A 1 206 ? -4.815 -3.578 23.489 1.00 92.94 206 LEU A C 1
ATOM 1664 O O . LEU A 1 206 ? -5.306 -4.634 23.887 1.00 92.94 206 LEU A O 1
ATOM 1668 N N . ASN A 1 207 ? -3.916 -2.899 24.206 1.00 92.31 207 ASN A N 1
ATOM 1669 C CA . ASN A 1 207 ? -3.414 -3.372 25.499 1.00 92.31 207 ASN A C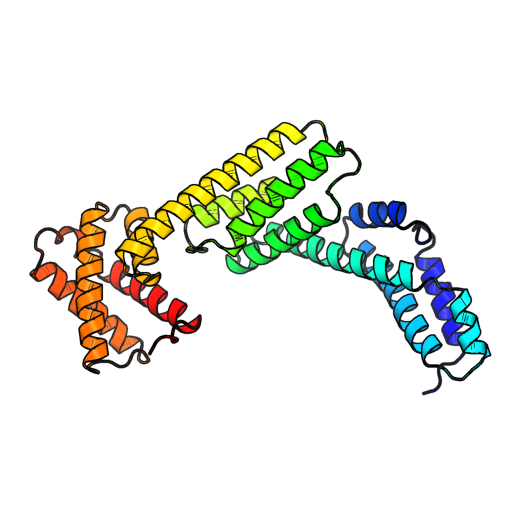A 1
ATOM 1670 C C . ASN A 1 207 ? -4.525 -3.535 26.554 1.00 92.31 207 ASN A C 1
ATOM 1672 O O . ASN A 1 207 ? -4.404 -4.372 27.444 1.00 92.31 207 ASN A O 1
ATOM 1676 N N . LYS A 1 208 ? -5.612 -2.752 26.476 1.00 93.81 208 LYS A N 1
ATOM 1677 C CA . LYS A 1 208 ? -6.748 -2.865 27.411 1.00 93.81 208 LYS A CA 1
ATOM 1678 C C . LYS A 1 208 ? -7.627 -4.083 27.133 1.00 93.81 208 LYS A C 1
ATOM 1680 O O . LYS A 1 208 ? -8.298 -4.546 28.047 1.00 93.81 208 LYS A O 1
ATOM 1685 N N . TYR A 1 209 ? -7.618 -4.589 25.903 1.00 93.44 209 TYR A N 1
ATOM 1686 C CA . TYR A 1 209 ? -8.384 -5.762 25.481 1.00 93.44 209 TYR A CA 1
ATOM 1687 C C . TYR A 1 209 ? -7.512 -7.012 25.319 1.00 93.44 209 TYR A C 1
ATOM 1689 O O . TYR A 1 209 ? -7.867 -7.911 24.564 1.00 93.44 209 TYR A O 1
ATOM 1697 N N . ASN A 1 210 ? -6.373 -7.091 26.016 1.00 91.06 210 ASN A N 1
ATOM 1698 C CA . ASN A 1 210 ? -5.450 -8.233 25.946 1.00 91.06 210 ASN A CA 1
ATOM 1699 C C . ASN A 1 210 ? -5.024 -8.580 24.508 1.00 91.06 210 ASN A C 1
ATOM 1701 O O . ASN A 1 210 ? -4.927 -9.748 24.146 1.00 91.06 210 ASN A O 1
ATOM 1705 N N . ASN A 1 211 ? -4.775 -7.555 23.690 1.00 90.12 211 ASN A N 1
ATOM 1706 C CA . ASN A 1 211 ? -4.427 -7.676 22.274 1.00 90.12 211 ASN A CA 1
ATOM 1707 C C . ASN A 1 211 ? -5.520 -8.240 21.354 1.00 90.12 211 ASN A C 1
ATOM 1709 O O . ASN A 1 211 ? -5.229 -8.647 20.231 1.00 90.12 211 ASN A O 1
ATOM 1713 N N . ASP A 1 212 ? -6.779 -8.199 21.784 1.00 91.44 212 ASP A N 1
ATOM 1714 C CA . ASP A 1 212 ? -7.916 -8.597 20.959 1.00 91.44 212 ASP A CA 1
ATOM 1715 C C . ASP A 1 212 ? -8.405 -7.432 20.080 1.00 91.44 212 ASP A C 1
ATOM 1717 O O . ASP A 1 212 ? -9.103 -6.513 20.531 1.00 91.44 212 ASP A O 1
ATOM 1721 N N . LEU A 1 213 ? -8.008 -7.462 18.805 1.00 91.06 213 LEU A N 1
ATOM 1722 C CA . LEU A 1 213 ? -8.318 -6.414 17.832 1.00 91.06 213 LEU A CA 1
ATOM 1723 C C . LEU A 1 213 ? -9.826 -6.287 17.568 1.00 91.06 213 LEU A C 1
ATOM 1725 O O . LEU A 1 213 ? -10.307 -5.172 17.361 1.00 91.06 213 LEU A O 1
ATOM 1729 N N . SER A 1 214 ? -10.590 -7.380 17.655 1.00 92.44 214 SER A N 1
ATOM 1730 C CA . SER A 1 214 ? -12.032 -7.374 17.382 1.00 92.44 214 SER A CA 1
ATOM 1731 C C . SER A 1 214 ? -12.787 -6.478 18.367 1.00 92.44 214 SER A C 1
ATOM 1733 O O . SER A 1 214 ? -13.649 -5.683 17.977 1.00 92.44 214 SER A O 1
ATOM 1735 N N . TYR A 1 215 ? -12.408 -6.516 19.648 1.00 94.06 215 TYR A N 1
ATOM 1736 C CA . TYR A 1 215 ? -12.997 -5.651 20.676 1.00 94.06 215 TYR A CA 1
ATOM 1737 C C . TYR A 1 215 ? -12.494 -4.209 20.591 1.00 94.06 215 TYR A C 1
ATOM 1739 O O . TYR A 1 215 ? -13.253 -3.285 20.894 1.00 94.06 215 TYR A O 1
ATOM 1747 N N . VAL A 1 216 ? -11.255 -3.985 20.142 1.00 94.06 216 VAL A N 1
ATOM 1748 C CA . VAL A 1 216 ? -10.733 -2.635 19.867 1.00 94.06 216 VAL A CA 1
ATOM 1749 C C . VAL A 1 216 ? -11.513 -1.977 18.739 1.00 94.06 216 VAL A C 1
ATOM 1751 O O . VAL A 1 216 ? -11.979 -0.850 18.907 1.00 94.06 216 VAL A O 1
ATOM 1754 N N . ILE A 1 217 ? -11.679 -2.666 17.607 1.00 92.44 217 ILE A N 1
ATOM 1755 C CA . ILE A 1 217 ? -12.407 -2.128 16.456 1.00 92.44 217 ILE A CA 1
ATOM 1756 C C . ILE A 1 217 ? -13.868 -1.899 16.841 1.00 92.44 217 ILE A C 1
ATOM 1758 O O . ILE A 1 217 ? -14.375 -0.795 16.641 1.00 92.44 217 ILE A O 1
ATOM 1762 N N . THR A 1 218 ? -14.510 -2.863 17.511 1.00 93.81 218 THR A N 1
ATOM 1763 C CA . THR A 1 218 ? -15.877 -2.689 18.031 1.00 93.81 218 THR A CA 1
ATOM 1764 C C . THR A 1 218 ? -15.975 -1.470 18.952 1.00 93.81 218 THR A C 1
ATOM 1766 O O . THR A 1 218 ? -16.866 -0.640 18.780 1.00 93.81 218 THR A O 1
ATOM 1769 N N . HIS A 1 219 ? -15.029 -1.287 19.883 1.00 94.44 219 HIS A N 1
ATOM 1770 C CA . HIS A 1 219 ? -14.979 -0.100 20.742 1.00 94.44 219 HIS A CA 1
ATOM 1771 C C . HIS A 1 219 ? -14.902 1.183 19.905 1.00 94.44 219 HIS A C 1
ATOM 1773 O O . HIS A 1 219 ? -15.666 2.118 20.152 1.00 94.44 219 HIS A O 1
ATOM 1779 N N . LYS A 1 220 ? -14.010 1.240 18.907 1.00 92.75 220 LYS A N 1
ATOM 1780 C CA . LYS A 1 220 ? -13.866 2.412 18.030 1.00 92.75 220 LYS A CA 1
ATOM 1781 C C . LYS A 1 220 ? -15.154 2.705 17.256 1.00 92.75 220 LYS A C 1
ATOM 1783 O O . LYS A 1 220 ? -15.583 3.853 17.238 1.00 92.75 220 LYS A O 1
ATOM 1788 N N . ARG A 1 221 ? -15.824 1.692 16.696 1.00 91.44 221 ARG A N 1
ATOM 1789 C CA . ARG A 1 221 ? -17.106 1.872 15.986 1.00 91.44 221 ARG A CA 1
ATOM 1790 C C . ARG A 1 221 ? -18.207 2.414 16.899 1.00 91.44 221 ARG A C 1
ATOM 1792 O O . ARG A 1 221 ? -18.973 3.275 16.476 1.00 91.44 221 ARG A O 1
ATOM 1799 N N . LEU A 1 222 ? -18.268 1.969 18.156 1.00 91.06 222 LEU A N 1
ATOM 1800 C CA . LEU A 1 222 ? -19.224 2.497 19.139 1.00 91.06 222 LEU A CA 1
ATOM 1801 C C . LEU A 1 222 ? -18.922 3.952 19.527 1.00 91.06 222 LEU A C 1
ATOM 1803 O O . LEU A 1 222 ? -19.843 4.757 19.679 1.00 91.06 222 LEU A O 1
ATOM 1807 N N . MET A 1 223 ? -17.638 4.298 19.644 1.00 90.12 223 MET A N 1
ATOM 1808 C CA . MET A 1 223 ? -17.189 5.676 19.858 1.00 90.12 223 MET A CA 1
ATOM 1809 C C . MET A 1 223 ? -17.556 6.587 18.678 1.00 90.12 223 MET A C 1
ATOM 1811 O O . MET A 1 223 ? -18.057 7.687 18.900 1.00 90.12 223 MET A O 1
ATOM 1815 N N . ASP A 1 224 ? -17.376 6.124 17.438 1.00 86.50 224 ASP A N 1
ATOM 1816 C CA . ASP A 1 224 ? -17.706 6.886 16.224 1.00 86.50 224 ASP A CA 1
ATOM 1817 C C . ASP A 1 224 ? -19.206 7.226 16.129 1.00 86.50 224 ASP A C 1
ATOM 1819 O O . ASP A 1 224 ? -19.575 8.285 15.615 1.00 86.50 224 ASP A O 1
ATOM 1823 N N . GLN A 1 225 ? -20.069 6.356 16.662 1.00 85.06 225 GLN A N 1
ATOM 1824 C CA . GLN A 1 225 ? -21.523 6.552 16.729 1.00 85.06 225 GLN A CA 1
ATOM 1825 C C . GLN A 1 225 ? -21.977 7.377 17.950 1.00 85.06 225 GLN A C 1
ATOM 1827 O O . GLN A 1 225 ? -23.172 7.602 18.126 1.00 85.06 225 GLN A O 1
ATOM 1832 N N . ASN A 1 226 ? -21.051 7.842 18.802 1.00 83.88 226 ASN A N 1
ATOM 1833 C CA . ASN A 1 226 ? -21.344 8.534 20.067 1.00 83.88 226 ASN A CA 1
ATOM 1834 C C . ASN A 1 226 ? -22.323 7.762 20.974 1.00 83.88 226 ASN A C 1
ATOM 1836 O O . ASN A 1 226 ? -23.136 8.358 21.681 1.00 83.88 226 ASN A O 1
ATOM 1840 N N . ILE A 1 227 ? -22.254 6.428 20.943 1.00 80.12 227 ILE A N 1
ATOM 1841 C CA . ILE A 1 227 ? -23.208 5.552 21.632 1.00 80.12 227 ILE A CA 1
ATOM 1842 C C . ILE A 1 227 ? -23.072 5.649 23.162 1.00 80.12 227 ILE A C 1
ATOM 1844 O O . ILE A 1 227 ? -24.075 5.602 23.871 1.00 80.12 227 ILE A O 1
ATOM 1848 N N . SER A 1 228 ? -21.851 5.821 23.681 1.00 83.31 228 SER A N 1
ATOM 1849 C CA . SER A 1 228 ? -21.587 6.065 25.106 1.00 83.31 228 SER A CA 1
ATOM 1850 C C . SER A 1 228 ? -20.239 6.743 25.324 1.00 83.31 228 SER A C 1
ATOM 1852 O O . SER A 1 228 ? -19.482 6.992 24.387 1.00 83.31 228 SER A O 1
ATOM 1854 N N . ASN A 1 229 ? -19.903 6.979 26.592 1.00 86.56 229 ASN A N 1
ATOM 1855 C CA . ASN A 1 229 ? -18.549 7.360 26.968 1.00 86.56 229 ASN A CA 1
ATOM 1856 C C . ASN A 1 229 ? -17.570 6.160 26.855 1.00 86.56 229 ASN A C 1
ATOM 1858 O O . ASN A 1 229 ? -17.990 5.006 26.998 1.00 86.56 229 ASN A O 1
ATOM 1862 N N . PRO A 1 230 ? -16.256 6.409 26.670 1.00 88.75 230 PRO A N 1
ATOM 1863 C CA . PRO A 1 230 ? -15.258 5.348 26.490 1.00 88.75 230 PRO A CA 1
ATOM 1864 C C . PRO A 1 230 ? -15.223 4.309 27.616 1.00 88.75 230 PRO A C 1
ATOM 1866 O O . PRO A 1 230 ? -14.957 3.134 27.373 1.00 88.75 230 PRO A O 1
ATOM 1869 N N . MET A 1 231 ? -15.474 4.734 28.860 1.00 89.50 231 MET A N 1
ATOM 1870 C CA . MET A 1 231 ? -15.422 3.842 30.019 1.00 89.50 231 MET A CA 1
ATOM 1871 C C . MET A 1 231 ? -16.625 2.895 30.046 1.00 89.50 231 MET A C 1
ATOM 1873 O O . MET A 1 231 ? -16.454 1.713 30.311 1.00 89.50 231 MET A O 1
ATOM 1877 N N . GLY A 1 232 ? -17.824 3.385 29.722 1.00 89.12 232 GLY A N 1
ATOM 1878 C CA . GLY A 1 232 ? -19.029 2.561 29.611 1.00 89.12 232 GLY A CA 1
ATOM 1879 C C . GLY A 1 232 ? -18.888 1.485 28.535 1.00 89.12 232 GLY A C 1
ATOM 1880 O O . GLY A 1 232 ? -19.165 0.315 28.796 1.00 89.12 232 GLY A O 1
ATOM 1881 N N . ILE A 1 233 ? -18.358 1.861 27.363 1.00 91.94 233 ILE A N 1
ATOM 1882 C CA . ILE A 1 233 ? -18.055 0.916 26.275 1.00 91.94 233 ILE A CA 1
ATOM 1883 C C . ILE A 1 233 ? -17.030 -0.122 26.737 1.00 91.94 233 ILE A C 1
ATOM 1885 O O . ILE A 1 233 ? -17.236 -1.317 26.539 1.00 91.94 233 ILE A O 1
ATOM 1889 N N . PHE A 1 234 ? -15.944 0.319 27.377 1.00 93.31 234 PHE A N 1
ATOM 1890 C CA . PHE A 1 234 ? -14.907 -0.583 27.869 1.00 93.31 234 PHE A CA 1
ATOM 1891 C C . PHE A 1 234 ? -15.443 -1.588 28.895 1.00 93.31 234 PHE A C 1
ATOM 1893 O O . PHE A 1 234 ? -15.170 -2.781 28.768 1.00 93.31 234 PHE A O 1
ATOM 1900 N N . THR A 1 235 ? -16.232 -1.136 29.873 1.00 91.75 235 THR A N 1
ATOM 1901 C CA . THR A 1 235 ? -16.846 -2.009 30.883 1.00 91.75 235 THR A CA 1
ATOM 1902 C C . THR A 1 235 ? -17.752 -3.052 30.232 1.00 91.75 235 THR A C 1
ATOM 1904 O O . THR A 1 235 ? -17.632 -4.236 30.541 1.00 91.75 235 THR A O 1
ATOM 1907 N N . LEU A 1 236 ? -18.610 -2.635 29.292 1.00 92.81 236 LEU A N 1
ATOM 1908 C CA . LEU A 1 236 ? -19.502 -3.548 28.576 1.00 92.81 236 LEU A CA 1
ATOM 1909 C C . LEU A 1 236 ? -18.721 -4.610 27.799 1.00 92.81 236 LEU A C 1
ATOM 1911 O O . LEU A 1 236 ? -18.965 -5.805 27.950 1.00 92.81 236 LEU A O 1
ATOM 1915 N N . LEU A 1 237 ? -17.789 -4.164 26.956 1.00 94.19 237 LEU A N 1
ATOM 1916 C CA . LEU A 1 237 ? -17.046 -5.035 26.053 1.00 94.19 237 LEU A CA 1
ATOM 1917 C C . LEU A 1 237 ? -16.089 -5.966 26.806 1.00 94.19 237 LEU A C 1
ATOM 1919 O O . LEU A 1 237 ? -15.918 -7.107 26.393 1.00 94.19 237 LEU A O 1
ATOM 1923 N N . SER A 1 238 ? -15.525 -5.536 27.938 1.00 92.62 238 SER A N 1
ATOM 1924 C CA . SER A 1 238 ? -14.676 -6.391 28.784 1.00 92.62 238 SER A CA 1
ATOM 1925 C C . SER A 1 238 ? -15.475 -7.488 29.495 1.00 92.62 238 SER A C 1
ATOM 1927 O O . SER A 1 238 ? -15.017 -8.631 29.580 1.00 92.62 238 SER A O 1
ATOM 1929 N N . ALA A 1 239 ? -16.682 -7.162 29.977 1.00 91.50 239 ALA A N 1
ATOM 1930 C CA . ALA A 1 239 ? -17.593 -8.145 30.564 1.00 91.50 239 ALA A CA 1
ATOM 1931 C C . ALA A 1 239 ? -18.053 -9.159 29.507 1.00 91.50 239 ALA A C 1
ATOM 1933 O O . ALA A 1 239 ? -17.987 -10.367 29.730 1.00 91.50 239 ALA A O 1
ATOM 1934 N N . LEU A 1 240 ? -18.436 -8.662 28.326 1.00 92.12 240 LEU A N 1
ATOM 1935 C CA . LEU A 1 240 ? -18.814 -9.490 27.186 1.00 92.12 240 LEU A CA 1
ATOM 1936 C C . LEU A 1 240 ? -17.678 -10.426 26.757 1.00 92.12 240 LEU A C 1
ATOM 1938 O O . LEU A 1 240 ? -17.924 -11.613 26.559 1.00 92.12 240 LEU A O 1
ATOM 1942 N N . LYS A 1 241 ? -16.443 -9.911 26.669 1.00 91.81 241 LYS A N 1
ATOM 1943 C CA . LYS A 1 241 ? -15.261 -10.709 26.333 1.00 91.81 241 LYS A CA 1
ATOM 1944 C C . LYS A 1 241 ? -15.054 -11.858 27.307 1.00 91.81 241 LYS A C 1
ATOM 1946 O O . LYS A 1 241 ? -14.979 -13.003 26.884 1.00 91.81 241 LYS A O 1
ATOM 1951 N N . SER A 1 242 ? -15.028 -11.557 28.604 1.00 90.25 242 SER A N 1
ATOM 1952 C CA . SER A 1 242 ? -14.825 -12.569 29.648 1.00 90.25 242 SER A CA 1
ATOM 1953 C C . SER A 1 242 ? -15.873 -13.685 29.574 1.00 90.25 242 SER A C 1
ATOM 1955 O O . SER A 1 242 ? -15.533 -14.862 29.659 1.00 90.25 242 SER A O 1
ATOM 1957 N N . ALA A 1 243 ? -17.141 -13.320 29.362 1.00 89.06 243 ALA A N 1
ATOM 1958 C CA . ALA A 1 243 ? -18.240 -14.276 29.289 1.00 89.06 243 ALA A CA 1
ATOM 1959 C C . ALA A 1 243 ? -18.192 -15.148 28.018 1.00 89.06 243 ALA A C 1
ATOM 1961 O O . ALA A 1 243 ? -18.439 -16.354 28.075 1.00 89.06 243 ALA A O 1
ATOM 1962 N N . LEU A 1 244 ? -17.842 -14.557 26.869 1.00 88.25 244 LEU A N 1
ATOM 1963 C CA . LEU A 1 244 ? -17.676 -15.298 25.616 1.00 88.25 244 LEU A CA 1
ATOM 1964 C C . LEU A 1 244 ? -16.459 -16.230 25.663 1.00 88.25 244 LEU A C 1
ATOM 1966 O O . LEU A 1 244 ? -16.590 -17.400 25.303 1.00 88.25 244 LEU A O 1
ATOM 1970 N N . ASP A 1 245 ? -15.320 -15.761 26.177 1.00 85.62 245 ASP A N 1
ATOM 1971 C CA . ASP A 1 245 ? -14.108 -16.573 26.345 1.00 85.62 245 ASP A CA 1
ATOM 1972 C C . ASP A 1 245 ? -14.392 -17.796 27.251 1.00 85.62 245 ASP A C 1
ATOM 1974 O O . ASP A 1 245 ? -13.975 -18.920 26.953 1.00 85.62 245 ASP A O 1
ATOM 1978 N N . GLU A 1 246 ? -15.179 -17.623 28.322 1.00 85.94 246 GLU A N 1
ATOM 1979 C CA . GLU A 1 246 ? -15.602 -18.71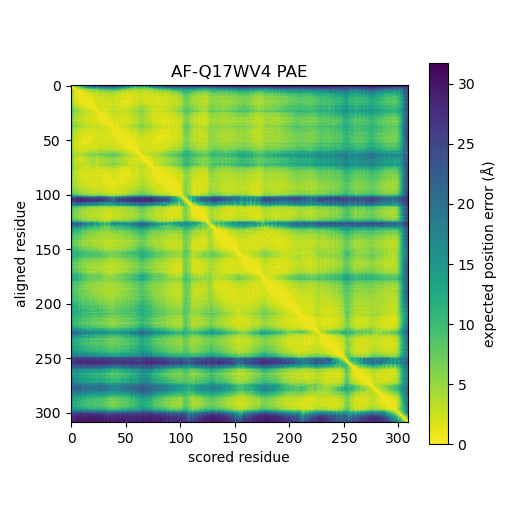6 29.207 1.00 85.94 246 GLU A CA 1
ATOM 1980 C C . GLU A 1 246 ? -16.518 -19.732 28.501 1.00 85.94 246 GLU A C 1
ATOM 1982 O O . GLU A 1 246 ? -16.342 -20.946 28.665 1.00 85.94 246 GLU A O 1
ATOM 1987 N N . ARG A 1 247 ? -17.480 -19.270 27.691 1.00 82.25 247 ARG A N 1
ATOM 1988 C CA . ARG A 1 247 ? -18.361 -20.156 26.909 1.00 82.25 247 ARG A CA 1
ATOM 1989 C C . ARG A 1 247 ? -17.610 -20.986 25.882 1.00 82.25 247 ARG A C 1
ATOM 1991 O O . ARG A 1 247 ? -17.860 -22.192 25.780 1.00 82.25 247 ARG A O 1
ATOM 1998 N N . ILE A 1 248 ? -16.700 -20.348 25.148 1.00 78.50 248 ILE A N 1
ATOM 1999 C CA . ILE A 1 248 ? -15.861 -21.000 24.139 1.00 78.50 248 ILE A CA 1
ATOM 2000 C C . ILE A 1 248 ? -14.979 -22.052 24.821 1.00 78.50 248 ILE A C 1
ATOM 2002 O O . ILE A 1 248 ? -14.947 -23.206 24.392 1.00 78.50 248 ILE A O 1
ATOM 2006 N N . SER A 1 249 ? -14.342 -21.701 25.944 1.00 79.38 249 SER A N 1
ATOM 2007 C CA . SER A 1 249 ? -13.514 -22.625 26.733 1.00 79.38 249 SER A CA 1
ATOM 2008 C C . SER A 1 249 ? -14.299 -23.849 27.226 1.00 79.38 249 SER A C 1
ATOM 2010 O O . SER A 1 249 ? -13.830 -24.987 27.137 1.00 79.38 249 SER A O 1
ATOM 2012 N N . LYS A 1 250 ? -15.551 -23.651 27.657 1.00 78.50 250 LYS A N 1
ATOM 2013 C CA . LYS A 1 250 ? -16.459 -24.730 28.082 1.00 78.50 250 LYS A CA 1
ATOM 2014 C C . LYS A 1 250 ? -17.036 -25.559 26.924 1.00 78.50 250 LYS A C 1
ATOM 2016 O O . LYS A 1 250 ? -17.853 -26.442 27.186 1.00 78.50 250 LYS A O 1
ATOM 2021 N N . ARG A 1 251 ? -16.634 -25.298 25.669 1.00 65.44 251 ARG A N 1
ATOM 2022 C CA . ARG A 1 251 ? -17.156 -25.927 24.437 1.00 65.44 251 ARG A CA 1
ATOM 2023 C C . ARG A 1 251 ? -18.684 -25.894 24.343 1.00 65.44 251 ARG A C 1
ATOM 2025 O O . ARG A 1 251 ? -19.292 -26.804 23.786 1.00 65.44 251 ARG A O 1
ATOM 2032 N N . GLN A 1 252 ? -19.314 -24.869 24.919 1.00 58.03 252 GLN A N 1
ATOM 2033 C CA . GLN A 1 252 ? -20.767 -24.712 24.825 1.00 58.03 252 GLN A CA 1
ATOM 2034 C C . GLN A 1 252 ? -21.199 -24.273 23.421 1.00 58.03 252 GLN A C 1
ATOM 2036 O O . GLN A 1 252 ? -22.353 -24.474 23.058 1.00 58.03 252 GLN A O 1
ATOM 2041 N N . GLU A 1 253 ? -20.275 -23.712 22.638 1.00 55.56 253 GLU A N 1
ATOM 2042 C CA . GLU A 1 253 ? -20.469 -23.224 21.273 1.00 55.56 253 GLU A CA 1
ATOM 2043 C C . GLU A 1 253 ? -19.209 -23.552 20.445 1.00 55.56 253 GLU A C 1
ATOM 2045 O O . GLU A 1 253 ? -18.092 -23.542 20.971 1.00 55.56 253 GLU A O 1
ATOM 2050 N N . THR A 1 254 ? -19.379 -23.867 19.157 1.00 56.59 254 THR A N 1
ATOM 2051 C CA . THR A 1 254 ? -18.264 -23.952 18.200 1.00 56.59 254 THR A CA 1
ATOM 2052 C C . THR A 1 254 ? -18.240 -22.662 17.387 1.00 56.59 254 THR A C 1
ATOM 2054 O O . THR A 1 254 ? -19.263 -22.254 16.849 1.00 56.59 254 THR A O 1
ATOM 2057 N N . LEU A 1 255 ? -17.073 -22.015 17.292 1.00 56.66 255 LEU A N 1
ATOM 2058 C CA . LEU A 1 255 ? -16.869 -20.749 16.563 1.00 56.66 255 LEU A CA 1
ATOM 2059 C C . LEU A 1 255 ? -17.210 -20.833 15.057 1.00 56.66 255 LEU A C 1
ATOM 2061 O O . LEU A 1 255 ? -17.203 -19.815 14.376 1.00 56.66 255 LEU A O 1
ATOM 2065 N N . SER A 1 256 ? -17.511 -22.026 14.528 1.00 56.41 256 SER A N 1
ATOM 2066 C CA . SER A 1 256 ? -17.796 -22.262 13.110 1.00 56.41 256 SER A CA 1
ATOM 2067 C C . SER A 1 256 ? -19.252 -22.045 12.695 1.00 56.41 256 SER A C 1
ATOM 2069 O O . SER A 1 256 ? -19.517 -21.953 11.499 1.00 56.41 256 SER A O 1
ATOM 2071 N N . GLU A 1 257 ? -20.207 -21.993 13.629 1.00 67.62 257 GLU A N 1
ATOM 2072 C CA . GLU A 1 257 ? -21.622 -21.785 13.295 1.00 67.62 257 GLU A CA 1
ATOM 2073 C C . GLU A 1 257 ? -22.034 -20.326 13.546 1.00 67.62 257 GLU A C 1
ATOM 2075 O O . GLU A 1 257 ? -22.286 -19.922 14.682 1.00 67.62 257 GLU A O 1
ATOM 2080 N N . GLU A 1 258 ? -22.131 -19.540 12.469 1.00 67.81 258 GLU A N 1
ATOM 2081 C CA . GLU A 1 258 ? -22.475 -18.106 12.460 1.00 67.81 258 GLU A CA 1
ATOM 2082 C C . GLU A 1 258 ? -23.698 -17.759 13.334 1.00 67.81 258 GLU A C 1
ATOM 2084 O O . GLU A 1 258 ? -23.633 -16.863 14.184 1.00 67.81 258 GLU A O 1
ATOM 2089 N N . ASP A 1 259 ? -24.787 -18.523 13.208 1.00 71.25 259 ASP A N 1
ATOM 2090 C CA . ASP A 1 259 ? -26.011 -18.309 13.988 1.00 71.25 259 ASP A CA 1
ATOM 2091 C C . ASP A 1 259 ? -25.813 -18.568 15.491 1.00 71.25 259 ASP A C 1
ATOM 2093 O O . ASP A 1 259 ? -26.428 -17.894 16.332 1.00 71.25 259 ASP A O 1
ATOM 2097 N N . THR A 1 260 ? -24.930 -19.503 15.859 1.00 78.12 260 THR A N 1
ATOM 2098 C CA . THR A 1 260 ? -24.649 -19.823 17.266 1.00 78.12 260 THR A CA 1
ATOM 2099 C C . THR A 1 260 ? -23.827 -18.728 17.931 1.00 78.12 260 THR A C 1
ATOM 2101 O O . THR A 1 260 ? -24.225 -18.248 18.994 1.00 78.12 260 THR A O 1
ATOM 2104 N N . LEU A 1 261 ? -22.765 -18.242 17.278 1.00 82.38 261 LEU A N 1
ATOM 2105 C CA . LEU A 1 261 ? -21.909 -17.177 17.807 1.00 82.38 261 LEU A CA 1
ATOM 2106 C C . LEU A 1 261 ? -22.682 -15.862 17.948 1.00 82.38 261 LEU A C 1
ATOM 2108 O O . LEU A 1 261 ? -22.624 -15.192 18.980 1.00 82.38 261 LEU A O 1
ATOM 2112 N N . LYS A 1 262 ? -23.490 -15.503 16.949 1.00 85.88 262 LYS A N 1
ATOM 2113 C CA . LYS A 1 262 ? -24.317 -14.293 17.012 1.00 85.88 262 LYS A CA 1
ATOM 2114 C C . LYS A 1 262 ? -25.356 -14.368 18.133 1.00 85.88 262 LYS A C 1
ATOM 2116 O O . LYS A 1 262 ? -25.563 -13.394 18.866 1.00 85.88 262 LYS A O 1
ATOM 2121 N N . THR A 1 263 ? -25.988 -15.529 18.311 1.00 86.31 263 THR A N 1
ATOM 2122 C CA . THR A 1 263 ? -26.915 -15.780 19.426 1.00 86.31 263 THR A CA 1
ATOM 2123 C C . THR A 1 263 ? -26.195 -15.703 20.771 1.00 86.31 263 THR A C 1
ATOM 2125 O O . THR A 1 263 ? -26.728 -15.131 21.729 1.00 86.31 263 THR A O 1
ATOM 2128 N N . ALA A 1 264 ? -24.965 -16.207 20.838 1.00 86.31 264 ALA A N 1
ATOM 2129 C CA . ALA A 1 264 ? -24.130 -16.165 22.022 1.00 86.31 264 ALA A CA 1
ATOM 2130 C C . ALA A 1 264 ? -23.815 -14.745 22.475 1.00 86.31 264 ALA A C 1
ATOM 2132 O O . ALA A 1 264 ? -24.051 -14.417 23.643 1.00 86.31 264 ALA A O 1
ATOM 2133 N N . ILE A 1 265 ? -23.348 -13.915 21.534 1.00 91.00 265 ILE A N 1
ATOM 2134 C CA . ILE A 1 265 ? -23.017 -12.506 21.745 1.00 91.00 265 ILE A CA 1
ATOM 2135 C C . ILE A 1 265 ? -24.250 -11.766 22.265 1.00 91.00 265 ILE A C 1
ATOM 2137 O O . ILE A 1 265 ? -24.185 -11.110 23.303 1.00 91.00 265 ILE A O 1
ATOM 2141 N N . LYS A 1 266 ? -25.415 -11.928 21.619 1.00 91.06 266 LYS A N 1
ATOM 2142 C CA . LYS A 1 266 ? -26.667 -11.298 22.081 1.00 91.06 266 LYS A CA 1
ATOM 2143 C C . LYS A 1 266 ? -27.082 -11.770 23.474 1.00 91.06 266 LYS A C 1
ATOM 2145 O O . LYS A 1 266 ? -27.589 -10.975 24.268 1.00 91.06 266 LYS A O 1
ATOM 2150 N N . ARG A 1 267 ? -26.904 -13.059 23.776 1.00 89.88 267 ARG A N 1
ATOM 2151 C CA . ARG A 1 267 ? -27.222 -13.634 25.089 1.00 89.88 267 ARG A CA 1
ATOM 2152 C C . ARG A 1 267 ? -26.326 -13.039 26.175 1.00 89.88 267 ARG A C 1
ATOM 2154 O O . ARG A 1 267 ? -26.859 -12.622 27.198 1.00 89.88 267 ARG A O 1
ATOM 2161 N N . GLU A 1 268 ? -25.017 -12.947 25.943 1.00 90.75 268 GLU A N 1
ATOM 2162 C CA . GLU A 1 268 ? -24.101 -12.357 26.929 1.00 90.75 268 GLU A CA 1
ATOM 2163 C C . GLU A 1 268 ? -24.224 -10.843 27.051 1.00 90.75 268 GLU A C 1
ATOM 2165 O O . GLU A 1 268 ? -24.182 -10.333 28.165 1.00 90.75 268 GLU A O 1
ATOM 2170 N N . LEU A 1 269 ? -24.515 -10.121 25.968 1.00 91.56 269 LEU A N 1
ATOM 2171 C CA . LEU A 1 269 ? -24.858 -8.699 26.051 1.00 91.56 269 LEU A CA 1
ATOM 2172 C C . LEU A 1 269 ? -26.048 -8.463 26.991 1.00 91.56 269 LEU A C 1
ATOM 2174 O O . LEU A 1 269 ? -25.996 -7.600 27.865 1.00 91.56 269 LEU A O 1
ATOM 2178 N N . ARG A 1 270 ? -27.114 -9.270 26.875 1.00 89.12 270 ARG A N 1
ATOM 2179 C CA . ARG A 1 270 ? -28.274 -9.176 27.779 1.00 89.12 270 ARG A CA 1
ATOM 2180 C C . ARG A 1 270 ? -27.909 -9.456 29.235 1.00 89.12 270 ARG A C 1
ATOM 2182 O O . ARG A 1 270 ? -28.484 -8.820 30.114 1.00 89.12 270 ARG A O 1
ATOM 2189 N N . ASN A 1 271 ? -27.008 -10.402 29.492 1.00 88.81 271 ASN A N 1
ATOM 2190 C CA . ASN A 1 271 ? -26.533 -10.690 30.844 1.00 88.81 271 ASN A CA 1
ATOM 2191 C C . ASN A 1 271 ? -25.703 -9.520 31.386 1.00 88.81 271 ASN A C 1
ATOM 2193 O O . ASN A 1 271 ? -26.009 -9.016 32.464 1.00 88.81 271 ASN A O 1
ATOM 2197 N N . ALA A 1 272 ? -24.770 -8.994 30.590 1.00 88.12 272 ALA A N 1
ATOM 2198 C CA . ALA A 1 272 ? -23.947 -7.845 30.952 1.00 88.12 272 ALA A CA 1
ATOM 2199 C C . ALA A 1 272 ? -24.790 -6.603 31.301 1.00 88.12 272 ALA A C 1
ATOM 2201 O O . ALA A 1 272 ? -24.483 -5.914 32.273 1.00 88.12 272 ALA A O 1
ATOM 2202 N N . PHE A 1 273 ? -25.889 -6.343 30.578 1.00 89.19 273 PHE A N 1
ATOM 2203 C CA . PHE A 1 273 ? -26.822 -5.254 30.909 1.00 89.19 273 PHE A CA 1
ATOM 2204 C C . PHE A 1 273 ? -27.620 -5.490 32.196 1.00 89.19 273 PHE A C 1
ATOM 2206 O O . PHE A 1 273 ? -27.966 -4.530 32.884 1.00 89.19 273 PHE A O 1
ATOM 2213 N N . LYS A 1 274 ? -27.940 -6.748 32.533 1.00 85.94 274 LYS A N 1
ATOM 2214 C CA . LYS A 1 274 ? -28.610 -7.080 33.802 1.00 85.94 274 LYS A CA 1
ATOM 2215 C C . LYS A 1 274 ? -27.673 -6.894 34.991 1.00 85.94 274 LYS A C 1
ATOM 2217 O O . LYS A 1 274 ? -28.102 -6.381 36.019 1.00 85.94 274 LYS A O 1
ATOM 2222 N N . GLU A 1 275 ? -26.419 -7.308 34.841 1.00 84.75 275 GLU A N 1
ATOM 2223 C CA . GLU A 1 275 ? -25.397 -7.221 35.887 1.00 84.75 275 GLU A CA 1
ATOM 2224 C C . GLU A 1 275 ? -24.865 -5.796 36.072 1.00 84.75 275 GLU A C 1
ATOM 2226 O O . GLU A 1 275 ? -24.484 -5.425 37.179 1.00 84.75 275 GLU A O 1
ATOM 2231 N N . ASN A 1 276 ? -24.916 -4.968 35.022 1.00 81.44 276 ASN A N 1
ATOM 2232 C CA . ASN A 1 276 ? -24.485 -3.572 35.056 1.00 81.44 276 ASN A CA 1
ATOM 2233 C C . ASN A 1 276 ? -25.624 -2.621 34.643 1.00 81.44 276 ASN A C 1
ATOM 2235 O O . ASN A 1 276 ? -25.658 -2.147 33.503 1.00 81.44 276 ASN A O 1
ATOM 2239 N N . PRO A 1 277 ? -26.538 -2.265 35.570 1.00 80.00 277 PRO A N 1
ATOM 2240 C CA . PRO A 1 277 ? -27.664 -1.369 35.288 1.00 80.00 277 PRO A CA 1
ATOM 2241 C C . PRO A 1 277 ? -27.262 0.026 34.786 1.00 80.00 277 PRO A C 1
ATOM 2243 O O . PRO A 1 277 ? -28.075 0.714 34.172 1.00 80.00 277 PRO A O 1
ATOM 2246 N N . SER A 1 278 ? -26.020 0.450 35.035 1.00 77.62 2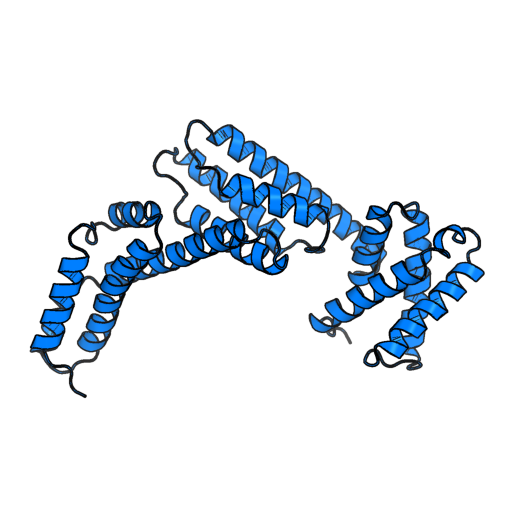78 SER A N 1
ATOM 2247 C CA . SER A 1 278 ? -25.451 1.708 34.537 1.00 77.62 278 SER A CA 1
ATOM 2248 C C . SER A 1 278 ? -25.249 1.738 33.019 1.00 77.62 278 SER A C 1
ATOM 2250 O O . SER A 1 278 ? -25.082 2.822 32.476 1.00 77.62 278 SER A O 1
ATOM 2252 N N . LEU A 1 279 ? -25.286 0.581 32.347 1.00 77.94 279 LEU A N 1
ATOM 2253 C CA . LEU A 1 279 ? -25.108 0.424 30.897 1.00 77.94 279 LEU A CA 1
ATOM 2254 C C . LEU A 1 279 ? -26.444 0.285 30.148 1.00 77.94 279 LEU A C 1
ATOM 2256 O O . LEU A 1 279 ? -26.485 -0.126 28.988 1.00 77.94 279 LEU A O 1
ATOM 2260 N N . LYS A 1 280 ? -27.568 0.559 30.820 1.00 76.25 280 LYS A N 1
ATOM 2261 C CA . LYS A 1 280 ? -28.918 0.361 30.270 1.00 76.25 280 LYS A CA 1
ATOM 2262 C C . LYS A 1 280 ? -29.200 1.243 29.049 1.00 76.25 280 LYS A C 1
ATOM 2264 O O . LYS A 1 280 ? -30.003 0.871 28.197 1.00 76.25 280 LYS A O 1
ATOM 2269 N N . ASP A 1 281 ? -28.529 2.384 28.946 1.00 79.44 281 ASP A N 1
ATOM 2270 C CA . ASP A 1 281 ? -28.538 3.264 27.776 1.00 79.44 281 ASP A CA 1
ATOM 2271 C C . ASP A 1 281 ? -28.044 2.563 26.500 1.00 79.44 281 ASP A C 1
ATOM 2273 O O . ASP A 1 281 ? -28.531 2.878 25.416 1.00 79.44 281 ASP A O 1
ATOM 2277 N N . LEU A 1 282 ? -27.161 1.566 26.631 1.00 82.38 282 LEU A N 1
ATOM 2278 C CA . LEU A 1 282 ? -26.599 0.784 25.523 1.00 82.38 282 LEU A CA 1
ATOM 2279 C C . LEU A 1 282 ? -27.472 -0.389 25.092 1.00 82.38 282 LEU A C 1
ATOM 2281 O O . LEU A 1 282 ? -27.252 -0.964 24.028 1.00 82.38 282 LEU A O 1
ATOM 2285 N N . GLN A 1 283 ? -28.501 -0.727 25.869 1.00 84.88 283 GLN A N 1
ATOM 2286 C CA . GLN A 1 283 ? -29.389 -1.842 25.556 1.00 84.88 283 GLN A CA 1
ATOM 2287 C C . GLN A 1 283 ? -30.112 -1.647 24.213 1.00 84.88 283 GLN A C 1
ATOM 2289 O O . GLN A 1 283 ? -30.368 -2.618 23.499 1.00 84.88 283 GLN A O 1
ATOM 2294 N N . LYS A 1 284 ? -30.394 -0.396 23.831 1.00 87.12 284 LYS A N 1
ATOM 2295 C CA . LYS A 1 284 ? -30.989 -0.055 22.529 1.00 87.12 284 LYS A CA 1
ATOM 2296 C C . LYS A 1 284 ? -30.062 -0.357 21.339 1.00 87.12 284 LYS A C 1
ATOM 2298 O O . LYS A 1 284 ? -30.556 -0.589 20.246 1.00 87.12 284 LYS A O 1
ATOM 2303 N N . GLU A 1 285 ? -28.750 -0.430 21.570 1.00 90.25 285 GLU A N 1
ATOM 2304 C CA . GLU A 1 285 ? -27.719 -0.664 20.547 1.00 90.25 285 GLU A CA 1
ATOM 2305 C C . GLU A 1 285 ? -27.280 -2.138 20.474 1.00 90.25 285 GLU A C 1
ATOM 2307 O O . GLU A 1 285 ? -26.294 -2.469 19.815 1.00 90.25 285 GLU A O 1
ATOM 2312 N N . THR A 1 286 ? -27.997 -3.047 21.149 1.00 89.81 286 THR A N 1
ATOM 2313 C CA . THR A 1 286 ? -27.632 -4.474 21.250 1.00 89.81 286 THR A CA 1
ATOM 2314 C C . THR A 1 286 ? -27.370 -5.109 19.885 1.00 89.81 286 THR A C 1
ATOM 2316 O O . THR A 1 286 ? -26.390 -5.834 19.728 1.00 89.81 286 THR A O 1
ATOM 2319 N N . ASP A 1 287 ? -28.235 -4.858 18.900 1.00 90.75 287 ASP A N 1
ATOM 2320 C CA . ASP A 1 287 ? -28.097 -5.468 17.576 1.00 90.75 287 ASP A CA 1
ATOM 2321 C C . ASP A 1 287 ? -26.885 -4.922 16.814 1.00 90.75 287 ASP A C 1
ATOM 2323 O O . ASP A 1 287 ? -26.182 -5.699 16.170 1.00 90.75 287 ASP A O 1
ATOM 2327 N N . PHE A 1 288 ? -26.593 -3.625 16.947 1.00 91.25 288 PHE A N 1
ATOM 2328 C CA . PHE A 1 288 ? -25.416 -3.004 16.340 1.00 91.25 288 PHE A CA 1
ATOM 2329 C C . PHE A 1 288 ? -24.117 -3.527 16.960 1.00 91.25 288 PHE A C 1
ATOM 2331 O O . PHE A 1 288 ? -23.210 -3.928 16.230 1.00 91.25 288 PHE A O 1
ATOM 2338 N N . ILE A 1 289 ? -24.037 -3.578 18.296 1.00 92.00 289 ILE A N 1
ATOM 2339 C CA . ILE A 1 289 ? -22.868 -4.109 19.015 1.00 92.00 289 ILE A CA 1
ATOM 2340 C C . ILE A 1 289 ? -22.646 -5.576 18.637 1.00 92.00 289 ILE A C 1
ATOM 2342 O O . ILE A 1 289 ? -21.523 -5.967 18.329 1.00 92.00 289 ILE A O 1
ATOM 2346 N N . ALA A 1 290 ? -23.716 -6.378 18.633 1.00 92.19 290 ALA A N 1
ATOM 2347 C CA . ALA A 1 290 ? -23.627 -7.795 18.314 1.00 92.19 290 ALA A CA 1
ATOM 2348 C C . ALA A 1 290 ? -23.178 -8.041 16.872 1.00 92.19 290 ALA A C 1
ATOM 2350 O O . ALA A 1 290 ? -22.334 -8.902 16.651 1.00 92.19 290 ALA A O 1
ATOM 2351 N N . GLN A 1 291 ? -23.725 -7.293 15.908 1.00 91.69 291 GLN A N 1
ATOM 2352 C CA . GLN A 1 291 ? -23.331 -7.413 14.506 1.00 91.69 291 GLN A CA 1
ATOM 2353 C C . GLN A 1 291 ? -21.880 -6.978 14.300 1.00 91.69 291 GLN A C 1
ATOM 2355 O O . GLN A 1 291 ? -21.108 -7.724 13.714 1.00 91.69 291 GLN A O 1
ATOM 2360 N N . THR A 1 292 ? -21.498 -5.819 14.843 1.00 91.69 292 THR A N 1
ATOM 2361 C CA . THR A 1 292 ? -20.136 -5.285 14.700 1.00 91.69 292 THR A CA 1
ATOM 2362 C C . THR A 1 292 ? -19.111 -6.258 15.272 1.00 91.69 292 THR A C 1
ATOM 2364 O O . THR A 1 292 ? -18.160 -6.617 14.592 1.00 91.69 292 THR A O 1
ATOM 2367 N N . LEU A 1 293 ? -19.319 -6.738 16.503 1.00 92.50 293 LEU A N 1
ATOM 2368 C CA . LEU A 1 293 ? -18.381 -7.668 17.126 1.00 92.50 293 LEU A CA 1
ATOM 2369 C C . LEU A 1 293 ? -18.304 -8.997 16.369 1.00 92.50 293 LEU A C 1
ATOM 2371 O O . LEU A 1 293 ? -17.219 -9.550 16.221 1.00 92.50 293 LEU A O 1
ATOM 2375 N N . PHE A 1 294 ? -19.439 -9.502 15.884 1.00 91.06 294 PHE A N 1
ATOM 2376 C CA . PHE A 1 294 ? -19.480 -10.710 15.067 1.00 91.06 294 PHE A CA 1
ATOM 2377 C C . PHE A 1 294 ? -18.666 -10.554 13.771 1.00 91.06 294 PHE A C 1
ATOM 2379 O O . PHE A 1 294 ? -17.839 -11.412 13.459 1.00 91.06 294 PHE A O 1
ATOM 2386 N N . ASP A 1 295 ? -18.857 -9.447 13.049 1.00 89.00 295 ASP A N 1
ATOM 2387 C CA . ASP A 1 295 ? -18.136 -9.169 11.804 1.00 89.00 295 ASP A CA 1
ATOM 2388 C C . ASP A 1 295 ? -16.621 -9.105 12.045 1.00 89.00 295 ASP A C 1
ATOM 2390 O O . ASP A 1 295 ? -15.846 -9.659 11.269 1.00 89.00 295 ASP A O 1
ATOM 2394 N N . GLU A 1 296 ? -16.189 -8.478 13.141 1.00 89.50 296 GLU A N 1
ATOM 2395 C CA . GLU A 1 296 ? -14.765 -8.360 13.466 1.00 89.50 296 GLU A CA 1
ATOM 2396 C C . GLU A 1 296 ? -14.153 -9.686 13.947 1.00 89.50 296 GLU A C 1
ATOM 2398 O O . GLU A 1 296 ? -13.047 -10.032 13.531 1.00 89.50 296 GLU A O 1
ATOM 2403 N N . LEU A 1 297 ? -14.868 -10.466 14.769 1.00 86.88 297 LEU A N 1
ATOM 2404 C CA . LEU A 1 297 ? -14.408 -11.791 15.209 1.00 86.88 297 LEU A CA 1
ATOM 2405 C C . LEU A 1 297 ? -14.209 -12.729 14.011 1.00 86.88 297 LEU A C 1
ATOM 2407 O O . LEU A 1 297 ? -13.139 -13.310 13.849 1.00 86.88 297 LEU A O 1
ATOM 2411 N N . THR A 1 298 ? -15.192 -12.803 13.113 1.00 82.19 298 THR A N 1
ATOM 2412 C CA . THR A 1 298 ? -15.120 -13.687 11.938 1.00 82.19 298 THR A CA 1
ATOM 2413 C C . THR A 1 298 ? -14.099 -13.232 10.892 1.00 82.19 298 THR A C 1
ATOM 2415 O O . THR A 1 298 ? -13.501 -14.062 10.204 1.00 82.19 298 THR A O 1
ATOM 2418 N N . GLN A 1 299 ? -13.854 -11.927 10.750 1.00 75.00 299 GLN A N 1
ATOM 2419 C CA . GLN A 1 299 ? -12.838 -11.420 9.824 1.00 75.00 299 GLN A CA 1
ATOM 2420 C C . GLN A 1 299 ? -11.412 -11.611 10.344 1.00 75.00 299 GLN A C 1
ATOM 2422 O O . GLN A 1 299 ? -10.535 -11.963 9.554 1.00 75.00 299 GLN A O 1
ATOM 2427 N N . ASN A 1 300 ? -11.178 -11.423 11.645 1.00 64.00 300 ASN A N 1
ATOM 2428 C CA . ASN A 1 300 ? -9.853 -11.600 12.241 1.00 64.00 300 ASN A CA 1
ATOM 2429 C C . ASN A 1 300 ? -9.466 -13.083 12.378 1.00 64.00 300 ASN A C 1
ATOM 2431 O O . ASN A 1 300 ? -8.293 -13.418 12.199 1.00 64.00 300 ASN A O 1
ATOM 2435 N N . ASP A 1 301 ? -10.433 -13.984 12.581 1.00 55.94 301 ASP A N 1
ATOM 2436 C CA . ASP A 1 301 ? -10.184 -15.435 12.592 1.00 55.94 301 ASP A CA 1
ATOM 2437 C C . ASP A 1 301 ? -9.699 -15.949 11.223 1.00 55.94 301 ASP A C 1
ATOM 2439 O O . ASP A 1 301 ? -8.792 -16.781 11.144 1.00 55.94 301 ASP A O 1
ATOM 2443 N N . ASN A 1 302 ? -10.216 -15.382 10.127 1.00 45.81 302 ASN A N 1
ATOM 2444 C CA . ASN A 1 302 ? -9.768 -15.698 8.766 1.00 45.81 302 ASN A CA 1
ATOM 2445 C C . ASN A 1 302 ? -8.368 -15.141 8.426 1.00 45.81 302 ASN A C 1
ATOM 2447 O O . ASN A 1 302 ? -7.788 -15.539 7.415 1.00 45.81 302 ASN A O 1
ATOM 2451 N N . GLN A 1 303 ? -7.807 -14.247 9.253 1.00 39.09 303 GLN A N 1
ATOM 2452 C CA . GLN A 1 303 ? -6.458 -13.686 9.083 1.00 39.09 303 GLN A CA 1
ATOM 2453 C C . GLN A 1 303 ? -5.372 -14.386 9.922 1.00 39.09 303 GLN A C 1
ATOM 2455 O O . GLN A 1 303 ? -4.220 -13.959 9.905 1.00 39.09 303 GLN A O 1
ATOM 2460 N N . GLY A 1 304 ? -5.686 -15.517 10.568 1.00 34.94 304 GLY A N 1
ATOM 2461 C CA . GLY A 1 304 ? -4.668 -16.449 11.060 1.00 34.94 304 GLY A CA 1
ATOM 2462 C C . GLY A 1 304 ? -4.101 -16.135 12.444 1.00 34.94 304 GLY A C 1
ATOM 2463 O O . GLY A 1 304 ? -2.888 -16.192 12.629 1.00 34.94 304 GLY A O 1
ATOM 2464 N N . ASN A 1 305 ? -4.959 -15.887 13.437 1.00 30.95 305 ASN A N 1
ATOM 2465 C CA . ASN A 1 305 ? -4.543 -15.812 14.841 1.00 30.95 305 ASN A CA 1
ATOM 2466 C C . ASN A 1 305 ? -4.975 -17.052 15.647 1.00 30.95 305 ASN A C 1
ATOM 2468 O O . ASN A 1 305 ? -5.655 -16.967 16.661 1.00 30.95 305 ASN A O 1
ATOM 2472 N N . PHE A 1 306 ? -4.514 -18.226 15.209 1.00 32.34 306 PHE A N 1
ATOM 2473 C CA . PHE A 1 306 ? -4.390 -19.411 16.063 1.00 32.34 306 PHE A CA 1
ATOM 2474 C C . PHE A 1 306 ? -2.936 -19.876 16.054 1.00 32.34 306 PHE A C 1
ATOM 2476 O O . PHE A 1 306 ? -2.593 -20.879 15.442 1.00 32.34 306 PHE A O 1
ATOM 2483 N N . ASN A 1 307 ? -2.069 -19.124 16.728 1.00 31.89 307 ASN A N 1
ATOM 2484 C CA . ASN A 1 307 ? -0.784 -19.633 17.199 1.00 31.89 307 ASN A CA 1
ATOM 2485 C C . ASN A 1 307 ? -0.503 -19.068 18.593 1.00 31.89 307 ASN A C 1
ATOM 2487 O O . ASN A 1 307 ? 0.176 -18.056 18.734 1.00 31.89 307 ASN A O 1
ATOM 2491 N N . ALA A 1 308 ? -1.060 -19.738 19.603 1.00 27.00 308 ALA A N 1
ATOM 2492 C CA . ALA A 1 308 ? -0.464 -19.918 20.928 1.00 27.00 308 ALA A CA 1
ATOM 2493 C C . ALA A 1 308 ? -1.326 -20.912 21.735 1.00 27.00 308 ALA A C 1
ATOM 2495 O O . ALA A 1 308 ? -2.228 -20.521 22.475 1.00 27.00 308 ALA A O 1
ATOM 2496 N N . GLN A 1 309 ? -1.053 -22.206 21.556 1.00 30.05 309 GLN A N 1
ATOM 2497 C CA . GLN A 1 309 ? -1.013 -23.153 22.674 1.00 30.05 309 GLN A CA 1
ATOM 2498 C C . GLN A 1 309 ? 0.454 -23.397 23.006 1.00 30.05 309 GLN A C 1
ATOM 2500 O O . GLN A 1 309 ? 1.257 -23.427 22.044 1.00 30.05 309 GLN A O 1
#

Mean predicted aligned error: 8.04 Å